Protein AF-A0AAV0XW17-F1 (afdb_monomer)

Mean predicted aligned error: 9.22 Å

Radius of gyration: 28.13 Å; Cα contacts (8 Å, |Δi|>4): 278; chains: 1; bounding box: 69×35×89 Å

Solvent-accessible surface area (backbone atoms only — not comparable to full-atom values): 17806 Å² total; per-residue (Å²): 99,70,63,30,56,54,50,49,53,55,40,50,50,48,54,49,51,53,45,50,46,38,76,73,28,71,70,49,32,48,53,39,23,73,59,68,76,44,74,80,65,61,62,48,96,90,44,95,52,28,57,59,54,22,49,46,51,50,52,50,47,46,72,77,36,51,68,48,50,50,52,46,27,58,76,70,74,41,84,75,82,50,71,68,42,51,57,44,50,53,44,46,43,66,65,45,44,57,56,43,53,44,49,55,57,51,45,40,79,77,92,52,34,28,27,51,49,59,51,46,53,53,51,44,51,52,52,47,56,58,52,69,73,48,96,55,91,44,45,50,57,53,51,58,51,51,48,54,51,52,48,70,72,40,55,69,59,73,71,32,58,62,50,36,28,10,18,43,46,31,58,55,47,40,61,72,78,50,88,53,64,70,60,38,52,54,35,48,51,42,32,51,51,48,35,51,56,54,45,52,70,72,63,59,76,76,89,76,80,85,80,93,78,88,77,61,74,72,59,67,74,52,60,79,60,70,68,63,48,60,57,50,50,54,52,53,50,49,53,51,57,60,68,71,46,81,67,35,89,64,66,70,67,37,75,82,31,68,49,54,35,51,44,25,56,70,39,24,68,52,65,71,40,65,52,61,57,54,50,52,49,54,54,41,50,69,65,68,30,95,88,50,74,95,70,54,71,70,59,48,54,51,53,45,52,52,62,75,42,56,90,81,109

pLDDT: mean 85.95, std 13.48, range [33.88, 97.25]

Organism: NCBI:txid13131

Nearest PDB structures (foldseek):
  7mwr-assembly1_A  TM=2.633E-01  e=5.889E+00  synthetic construct
  6xt4-assembly1_A  TM=2.387E-01  e=6.152E+00  synthetic construct

Foldseek 3Di:
DVQQVVLVVVLVVLLQVLLCLLVVDVVLQVLCCVLQVDGQQAADPVDPCSVLVRLVRVLVSCVVPVPSVVVSCVVSVGDDQDPSSSLSSVLVNLLCVLVSVLVCLLLDDPPFWLLSPLLSLLVSLVSLVVSCPDDRDHCNVVSVVVNVVSCVVCVVVNLDLLNLLLNLLALQRNQPSDPDPVSNVSSVVSNLVQLVVLLCVVVPDPDDDDDDDDDDPVCVVVVVPDPPPVSSVVSVVLSVVSNPDHRDNDPVVCVVRVSSVVSNCVRTPDRSDCSNVVVLVVVLCVVPDPPDPDDDPVVSVVVSVCVVCVVVD

InterPro domains:
  IPR012337 Ribonuclease H-like superfamily [SSF53098] (26-310)

Structure (mmCIF, N/CA/C/O backbone):
data_AF-A0AAV0XW17-F1
#
_entry.id   AF-A0AAV0XW17-F1
#
loop_
_atom_site.group_PDB
_atom_site.id
_atom_site.type_symbol
_atom_site.label_atom_id
_atom_site.label_alt_id
_atom_site.label_comp_id
_atom_site.label_asym_id
_atom_site.label_entity_id
_atom_site.label_seq_id
_atom_site.pdbx_PDB_ins_code
_atom_site.Cartn_x
_atom_site.Cartn_y
_atom_site.Cartn_z
_atom_site.occupancy
_atom_site.B_iso_or_equiv
_atom_site.auth_seq_id
_atom_site.auth_comp_id
_atom_site.auth_asym_id
_atom_site.auth_atom_id
_atom_site.pdbx_PDB_model_num
ATOM 1 N N . MET A 1 1 ? 19.057 15.798 -4.265 1.00 61.31 1 MET A N 1
ATOM 2 C CA . MET A 1 1 ? 17.938 15.998 -5.225 1.00 61.31 1 MET A CA 1
ATOM 3 C C . MET A 1 1 ? 18.379 16.059 -6.702 1.00 61.31 1 MET A C 1
ATOM 5 O O . MET A 1 1 ? 17.685 15.485 -7.536 1.00 61.31 1 MET A O 1
ATOM 9 N N . LEU A 1 2 ? 19.504 16.708 -7.059 1.00 67.06 2 LEU A N 1
ATOM 10 C CA . LEU A 1 2 ? 19.965 16.805 -8.462 1.00 67.06 2 LEU A CA 1
ATOM 11 C C . LEU A 1 2 ? 20.339 15.436 -9.076 1.00 67.06 2 LEU A C 1
ATOM 13 O O . LEU A 1 2 ? 19.933 15.144 -10.201 1.00 67.06 2 LEU A O 1
ATOM 17 N N . ASN A 1 3 ? 21.038 14.585 -8.308 1.00 83.19 3 ASN A N 1
ATOM 18 C CA . ASN A 1 3 ? 21.449 13.242 -8.742 1.00 83.19 3 ASN A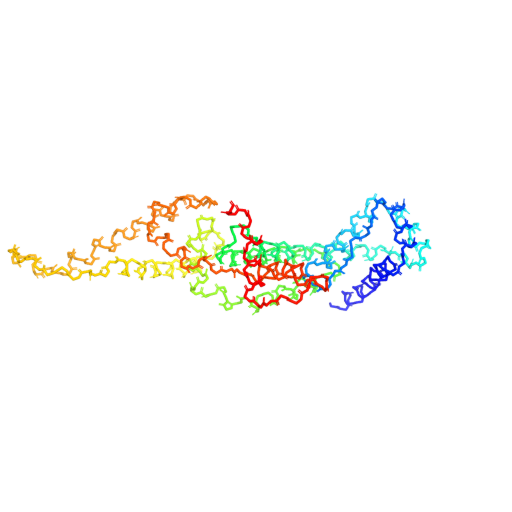 CA 1
ATOM 19 C C . ASN A 1 3 ? 20.236 12.339 -9.039 1.00 83.19 3 ASN A C 1
ATOM 21 O O . ASN A 1 3 ? 20.093 11.848 -10.158 1.00 83.19 3 ASN A O 1
ATOM 25 N N . TYR A 1 4 ? 19.286 12.244 -8.094 1.00 90.38 4 TYR A N 1
ATOM 26 C CA . TYR A 1 4 ? 18.024 11.516 -8.286 1.00 90.38 4 TYR A CA 1
ATOM 27 C C . TYR A 1 4 ? 17.293 11.950 -9.559 1.00 90.38 4 TYR A C 1
ATOM 29 O O . TYR A 1 4 ? 16.952 11.122 -10.396 1.00 90.38 4 TYR A O 1
ATOM 37 N N . ARG A 1 5 ? 17.047 13.257 -9.734 1.00 91.31 5 ARG A N 1
ATOM 38 C CA . ARG A 1 5 ? 16.263 13.771 -10.871 1.00 91.31 5 ARG A CA 1
ATOM 39 C C . ARG A 1 5 ? 16.922 13.467 -12.213 1.00 91.31 5 ARG A C 1
ATOM 41 O O . ARG A 1 5 ? 16.219 13.141 -13.165 1.00 91.31 5 ARG A O 1
ATOM 48 N N . LYS A 1 6 ? 18.249 13.581 -12.299 1.00 92.88 6 LYS A N 1
ATOM 49 C CA . LYS A 1 6 ? 18.988 13.280 -13.529 1.00 92.88 6 LYS A CA 1
ATOM 50 C C . LYS A 1 6 ? 18.939 11.783 -13.836 1.00 92.88 6 LYS A C 1
ATOM 52 O O . LYS A 1 6 ? 18.498 11.413 -14.922 1.00 92.88 6 LYS A O 1
ATOM 57 N N . GLN A 1 7 ? 19.330 10.941 -12.877 1.00 94.31 7 GLN A N 1
ATOM 58 C CA . GLN A 1 7 ? 19.398 9.496 -13.087 1.00 94.31 7 GLN A CA 1
ATOM 59 C C . GLN A 1 7 ? 18.008 8.886 -13.311 1.00 94.31 7 GLN A C 1
ATOM 61 O O . GLN A 1 7 ? 17.824 8.138 -14.264 1.00 94.31 7 GLN A O 1
ATOM 66 N N . SER A 1 8 ? 17.001 9.276 -12.522 1.00 94.69 8 SER A N 1
ATOM 67 C CA . SER A 1 8 ? 15.622 8.788 -12.683 1.00 94.69 8 SER A CA 1
ATOM 68 C C . SER A 1 8 ? 15.052 9.086 -14.067 1.00 94.69 8 SER A C 1
ATOM 70 O O . SER A 1 8 ? 14.501 8.189 -14.695 1.00 94.69 8 SER A O 1
ATOM 72 N N . ARG A 1 9 ? 15.219 10.309 -14.591 1.00 94.69 9 ARG A N 1
ATOM 73 C CA . ARG A 1 9 ? 14.754 10.666 -15.943 1.00 94.69 9 ARG A CA 1
ATOM 74 C C . ARG A 1 9 ? 15.423 9.810 -17.012 1.00 94.69 9 ARG A C 1
ATOM 76 O O . ARG A 1 9 ? 14.738 9.319 -17.906 1.00 94.69 9 ARG A O 1
ATOM 83 N N . LEU A 1 10 ? 16.736 9.609 -16.908 1.00 94.75 10 LEU A N 1
ATOM 84 C CA . LEU A 1 10 ? 17.484 8.777 -17.847 1.00 94.75 10 LEU A CA 1
ATOM 85 C C . LEU A 1 10 ? 17.010 7.323 -17.786 1.00 94.75 10 LEU A C 1
ATOM 87 O O . LEU A 1 10 ? 16.555 6.798 -18.804 1.00 94.75 10 LEU A O 1
ATOM 91 N N . THR A 1 11 ? 17.025 6.699 -16.608 1.00 95.81 11 THR A N 1
ATOM 92 C CA . THR A 1 11 ? 16.641 5.293 -16.452 1.00 95.81 11 THR A CA 1
ATOM 93 C C . THR A 1 11 ? 15.180 5.055 -16.835 1.00 95.81 11 THR A C 1
ATOM 95 O O . THR A 1 11 ? 14.881 4.168 -17.635 1.00 95.81 11 THR A O 1
ATOM 98 N N . PHE A 1 12 ? 14.254 5.877 -16.333 1.00 95.88 12 PHE A N 1
ATOM 99 C CA . PHE A 1 12 ? 12.827 5.711 -16.609 1.00 95.88 12 PHE A CA 1
ATOM 100 C C . PHE A 1 12 ? 12.457 5.994 -18.060 1.00 95.88 12 PHE A C 1
ATOM 102 O O . PHE A 1 12 ? 11.561 5.331 -18.578 1.00 95.88 12 PHE A O 1
ATOM 109 N N . SER A 1 13 ? 13.167 6.888 -18.758 1.00 95.19 13 SER A N 1
ATOM 110 C CA . SER A 1 13 ? 12.962 7.058 -20.202 1.00 95.19 13 SER A CA 1
ATOM 111 C C . SER A 1 13 ? 13.282 5.775 -20.979 1.00 95.19 13 SER A C 1
ATOM 113 O O . SER A 1 13 ? 12.531 5.408 -21.885 1.00 95.19 13 SER A O 1
ATOM 115 N N . LYS A 1 14 ? 14.330 5.037 -20.581 1.00 95.00 14 LYS A N 1
ATOM 116 C CA . LYS A 1 14 ? 14.687 3.744 -21.183 1.00 95.00 14 LYS A CA 1
ATOM 117 C C . LYS A 1 14 ? 13.649 2.670 -20.862 1.00 95.00 14 LYS A C 1
ATOM 119 O O . LYS A 1 14 ? 13.206 1.978 -21.776 1.00 95.00 14 LYS A O 1
ATOM 124 N N . CYS A 1 15 ? 13.218 2.560 -19.600 1.00 95.31 15 CYS A N 1
ATOM 125 C CA . CYS A 1 15 ? 12.145 1.639 -19.201 1.00 95.31 15 CYS A CA 1
ATOM 126 C C . CYS A 1 15 ? 10.858 1.909 -19.993 1.00 95.31 15 CYS A C 1
ATOM 128 O O . CYS A 1 15 ? 10.285 0.996 -20.585 1.00 95.31 15 CYS A O 1
ATOM 130 N N . GLN A 1 16 ? 10.452 3.177 -20.087 1.00 95.00 16 GLN A N 1
ATOM 131 C CA . GLN A 1 16 ? 9.264 3.577 -20.833 1.00 95.00 16 GLN A CA 1
ATOM 132 C C . GLN A 1 16 ? 9.391 3.272 -22.325 1.00 95.00 16 GLN A C 1
ATOM 134 O O . GLN A 1 16 ? 8.448 2.765 -22.931 1.00 95.00 16 GLN A O 1
ATOM 139 N N . ALA A 1 17 ? 10.546 3.557 -22.930 1.00 94.88 17 ALA A N 1
ATOM 140 C CA . ALA A 1 17 ? 10.798 3.249 -24.332 1.00 94.88 17 ALA A CA 1
ATOM 141 C C . ALA A 1 17 ? 10.716 1.739 -24.607 1.00 94.88 17 ALA A C 1
ATOM 143 O O . ALA A 1 17 ? 10.133 1.338 -25.616 1.00 94.88 17 ALA A O 1
ATOM 144 N N . LEU A 1 18 ? 11.231 0.908 -23.696 1.00 94.62 18 LEU A N 1
ATOM 145 C CA . LEU A 1 18 ? 11.124 -0.547 -23.776 1.00 94.62 18 LEU A CA 1
ATOM 146 C C . LEU A 1 18 ? 9.663 -1.017 -23.730 1.00 94.62 18 LEU A C 1
ATOM 148 O O . LEU A 1 18 ? 9.218 -1.731 -24.629 1.00 94.62 18 LEU A O 1
ATOM 152 N N . TRP A 1 19 ? 8.898 -0.580 -22.726 1.00 95.12 19 TRP A N 1
ATOM 153 C CA . TRP A 1 19 ? 7.483 -0.943 -22.593 1.00 95.12 19 TRP A CA 1
ATOM 154 C C . TRP A 1 19 ? 6.651 -0.462 -23.785 1.00 95.12 19 TRP A C 1
ATOM 156 O O . TRP A 1 19 ? 5.831 -1.210 -24.315 1.00 95.12 19 TRP A O 1
ATOM 166 N N . ASN A 1 20 ? 6.905 0.756 -24.270 1.00 94.12 20 ASN A N 1
ATOM 167 C CA . ASN A 1 20 ? 6.235 1.301 -25.449 1.00 94.12 20 ASN A CA 1
ATOM 168 C C . ASN A 1 20 ? 6.524 0.476 -26.707 1.00 94.12 20 ASN A C 1
ATOM 170 O O . ASN A 1 20 ? 5.614 0.248 -27.500 1.00 94.12 20 ASN A O 1
ATOM 174 N N . LYS A 1 21 ? 7.771 0.032 -26.907 1.00 94.19 21 LYS A N 1
ATOM 175 C CA . LYS A 1 21 ? 8.146 -0.801 -28.058 1.00 94.19 21 LYS A CA 1
ATOM 176 C C . LYS A 1 21 ? 7.426 -2.150 -28.033 1.00 94.19 21 LYS A C 1
ATOM 178 O O . LYS A 1 21 ? 6.889 -2.541 -29.064 1.00 94.19 21 LYS A O 1
ATOM 183 N N . GLN A 1 22 ? 7.352 -2.804 -26.871 1.00 94.00 22 GLN A N 1
ATOM 184 C CA . GLN A 1 22 ? 6.580 -4.042 -26.720 1.00 94.00 22 GLN A CA 1
ATOM 185 C C . GLN A 1 22 ? 5.094 -3.821 -27.034 1.00 94.00 22 GLN A C 1
ATOM 187 O O . GLN A 1 22 ? 4.511 -4.565 -27.813 1.00 94.00 22 GLN A O 1
ATOM 192 N N . ASN A 1 23 ? 4.484 -2.782 -26.460 1.00 92.94 23 ASN A N 1
ATOM 193 C CA . ASN A 1 23 ? 3.040 -2.563 -26.573 1.00 92.94 23 ASN A CA 1
ATOM 194 C C . ASN A 1 23 ? 2.595 -2.097 -27.967 1.00 92.94 23 ASN A C 1
ATOM 196 O O . ASN A 1 23 ? 1.422 -2.226 -28.306 1.00 92.94 23 ASN A O 1
ATOM 200 N N . ARG A 1 24 ? 3.505 -1.533 -28.771 1.00 93.50 24 ARG A N 1
ATOM 201 C CA . ARG A 1 24 ? 3.193 -1.007 -30.110 1.00 93.50 24 ARG A CA 1
ATOM 202 C C . ARG A 1 24 ? 3.474 -1.984 -31.246 1.00 93.50 24 ARG A C 1
ATOM 204 O O . ARG A 1 24 ? 2.984 -1.750 -32.344 1.00 93.50 24 ARG A O 1
ATOM 211 N N . SER A 1 25 ? 4.275 -3.027 -31.026 1.00 94.25 25 SER A N 1
ATOM 212 C CA . SER A 1 25 ? 4.653 -3.963 -32.087 1.00 94.25 25 SER A CA 1
ATOM 213 C C . SER A 1 25 ? 4.584 -5.414 -31.606 1.00 94.25 25 SER A C 1
ATOM 215 O O . SER A 1 25 ? 5.371 -5.795 -30.735 1.00 94.25 25 SER A O 1
ATOM 217 N N . PRO A 1 26 ? 3.711 -6.251 -32.204 1.00 92.94 26 PRO A N 1
ATOM 218 C CA . PRO A 1 26 ? 3.646 -7.671 -31.867 1.00 92.94 26 PRO A CA 1
ATOM 219 C C . PRO A 1 26 ? 4.961 -8.388 -32.200 1.00 92.94 26 PRO A C 1
ATOM 221 O O . PRO A 1 26 ? 5.426 -9.199 -31.410 1.00 92.94 26 PRO A O 1
ATOM 224 N N . GLN A 1 27 ? 5.636 -8.000 -33.288 1.00 94.56 27 GLN A N 1
ATOM 225 C CA . GLN A 1 27 ? 6.951 -8.541 -33.651 1.00 94.56 27 GLN A CA 1
ATOM 226 C C . GLN A 1 27 ? 7.996 -8.278 -32.558 1.00 94.56 27 GLN A C 1
ATOM 228 O O . GLN A 1 27 ? 8.772 -9.163 -32.209 1.00 94.56 27 GLN A O 1
ATOM 233 N N . ILE A 1 28 ? 8.009 -7.070 -31.981 1.00 92.75 28 ILE A N 1
ATOM 234 C CA . ILE A 1 28 ? 8.908 -6.754 -30.864 1.00 92.75 28 ILE A CA 1
ATOM 235 C C . ILE A 1 28 ? 8.526 -7.557 -29.618 1.00 92.75 28 ILE A C 1
ATOM 237 O O . ILE A 1 28 ? 9.410 -8.066 -28.930 1.00 92.75 28 ILE A O 1
ATOM 241 N N . ALA A 1 29 ? 7.231 -7.686 -29.326 1.00 93.88 29 ALA A N 1
ATOM 242 C CA . ALA A 1 29 ? 6.766 -8.493 -28.205 1.00 93.88 29 ALA A CA 1
ATOM 243 C C . ALA A 1 29 ? 7.204 -9.963 -28.337 1.00 93.88 29 ALA A C 1
ATOM 245 O O . ALA A 1 29 ? 7.650 -10.555 -27.353 1.00 93.88 29 ALA A O 1
ATOM 246 N N . ASP A 1 30 ? 7.162 -10.526 -29.544 1.00 94.56 30 ASP A N 1
ATOM 247 C CA . ASP A 1 30 ? 7.610 -11.893 -29.807 1.00 94.56 30 ASP A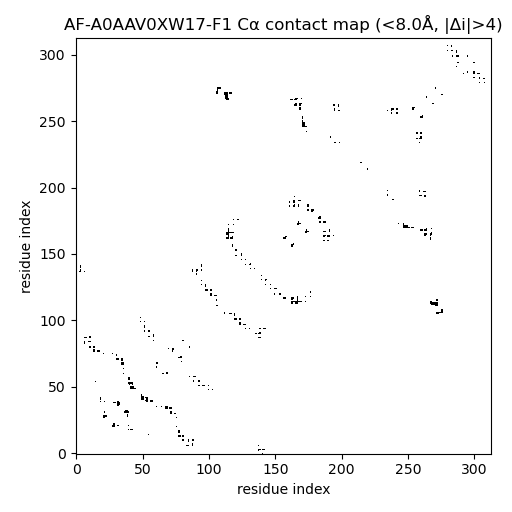 CA 1
ATOM 248 C C . ASP A 1 30 ? 9.132 -12.037 -29.705 1.00 94.56 30 ASP A C 1
ATOM 250 O O . ASP A 1 30 ? 9.605 -12.999 -29.102 1.00 94.56 30 ASP A O 1
ATOM 254 N N . ILE A 1 31 ? 9.915 -11.053 -30.173 1.00 93.50 31 ILE A N 1
ATOM 255 C CA . ILE A 1 31 ? 11.375 -11.019 -29.954 1.00 93.50 31 ILE A CA 1
ATOM 256 C C . ILE A 1 31 ? 11.692 -11.036 -28.455 1.00 93.50 31 ILE A C 1
ATOM 258 O O . ILE A 1 31 ? 12.562 -11.789 -28.008 1.00 93.50 31 ILE A O 1
ATOM 262 N N . ILE A 1 32 ? 10.988 -10.220 -27.669 1.00 93.00 32 ILE A N 1
ATOM 263 C CA . ILE A 1 32 ? 11.152 -10.165 -26.214 1.00 93.00 32 ILE A CA 1
ATOM 264 C C . ILE A 1 32 ? 10.824 -11.525 -25.594 1.00 93.00 32 ILE A C 1
ATOM 266 O O . ILE A 1 32 ? 11.642 -12.057 -24.844 1.00 93.00 32 ILE A O 1
ATOM 270 N N . LYS A 1 33 ? 9.677 -12.121 -25.938 1.00 93.88 33 LYS A N 1
ATOM 271 C CA . LYS A 1 33 ? 9.262 -13.426 -25.412 1.00 93.88 33 LYS A CA 1
ATOM 272 C C . LYS A 1 33 ? 10.217 -14.547 -25.809 1.00 93.88 33 LYS A C 1
ATOM 274 O O . LYS A 1 33 ? 10.536 -15.381 -24.970 1.00 93.88 33 LYS A O 1
ATOM 279 N N . MET A 1 34 ? 10.714 -14.553 -27.042 1.00 93.00 34 MET A N 1
ATOM 280 C CA . MET A 1 34 ? 11.671 -15.553 -27.520 1.00 93.00 34 MET A CA 1
ATOM 281 C C . MET A 1 34 ? 12.986 -15.503 -26.729 1.00 93.00 34 MET A C 1
ATOM 283 O O . MET A 1 34 ? 13.554 -16.540 -26.401 1.00 93.00 34 MET A O 1
ATOM 287 N N . ASN A 1 35 ? 13.465 -14.302 -26.390 1.00 89.94 35 ASN A N 1
ATOM 288 C CA . ASN A 1 35 ? 14.730 -14.133 -25.677 1.00 89.94 35 ASN A CA 1
ATOM 289 C C . ASN A 1 35 ? 14.582 -14.256 -24.153 1.00 89.94 35 ASN A C 1
ATOM 291 O O . ASN A 1 35 ? 15.436 -14.863 -23.511 1.00 89.94 35 ASN A O 1
ATOM 295 N N . LEU A 1 36 ? 13.539 -13.676 -23.553 1.00 88.94 36 LEU A N 1
ATOM 296 C CA . LEU A 1 36 ? 13.352 -13.630 -22.094 1.00 88.94 36 LEU A CA 1
ATOM 297 C C . LEU A 1 36 ? 12.443 -14.743 -21.557 1.00 88.94 36 LEU A C 1
ATOM 299 O O . LEU A 1 36 ? 12.377 -14.930 -20.345 1.00 88.94 36 LEU A O 1
ATOM 303 N N . GLY A 1 37 ? 11.740 -15.469 -22.429 1.00 89.69 37 GLY A N 1
ATOM 304 C CA . GLY A 1 37 ? 10.749 -16.491 -22.070 1.00 89.69 37 GLY A CA 1
ATOM 305 C C . GLY A 1 37 ? 9.404 -15.926 -21.602 1.00 89.69 37 GLY A C 1
ATOM 306 O O . GLY A 1 37 ? 8.471 -16.682 -21.346 1.00 89.69 37 GLY A O 1
ATOM 307 N N . VAL A 1 38 ? 9.284 -14.602 -21.488 1.00 92.19 38 VAL A N 1
ATOM 308 C CA . VAL A 1 38 ? 8.120 -13.908 -20.926 1.00 92.19 38 VAL A CA 1
ATOM 309 C C . VAL A 1 38 ? 7.853 -12.610 -21.683 1.00 92.19 38 VAL A C 1
ATOM 311 O O . VAL A 1 38 ? 8.777 -11.993 -22.212 1.00 92.19 38 VAL A O 1
ATOM 314 N N . TYR A 1 39 ? 6.596 -12.166 -21.696 1.00 93.25 39 TYR A N 1
ATOM 315 C CA . TYR A 1 39 ? 6.282 -10.775 -22.024 1.00 93.25 39 TYR A CA 1
ATOM 316 C C . TYR A 1 39 ? 6.589 -9.890 -20.815 1.00 93.25 39 TYR A C 1
ATOM 318 O O . TYR A 1 39 ? 6.386 -10.295 -19.669 1.00 93.25 39 TYR A O 1
ATOM 326 N N . LEU A 1 40 ? 7.059 -8.667 -21.056 1.00 92.06 40 LEU A N 1
ATOM 327 C CA . LEU A 1 40 ? 7.308 -7.719 -19.977 1.00 92.06 40 LEU A CA 1
ATOM 328 C C . LEU A 1 40 ? 5.994 -7.294 -19.332 1.00 92.06 40 LEU A C 1
ATOM 330 O O . LEU A 1 40 ? 5.036 -6.953 -20.031 1.00 92.06 40 LEU A O 1
ATOM 334 N N . LYS A 1 41 ? 5.984 -7.220 -18.000 1.00 91.62 41 LYS A N 1
ATOM 335 C CA . LYS A 1 41 ? 4.948 -6.492 -17.268 1.00 91.62 41 LYS A CA 1
ATOM 336 C C . LYS A 1 41 ? 5.112 -5.001 -17.571 1.00 91.62 41 LYS A C 1
ATOM 338 O O . LYS A 1 41 ? 6.167 -4.432 -17.291 1.00 91.62 41 LYS A O 1
ATOM 343 N N . THR A 1 42 ? 4.102 -4.393 -18.192 1.00 89.62 42 THR A N 1
ATOM 344 C CA . THR A 1 42 ? 4.109 -2.965 -18.539 1.00 89.62 42 THR A CA 1
ATOM 345 C C . THR A 1 42 ? 3.194 -2.168 -17.610 1.00 89.62 42 THR A C 1
ATOM 347 O O . THR A 1 42 ? 2.116 -2.673 -17.276 1.00 89.62 42 THR A O 1
ATOM 350 N N . PRO A 1 43 ? 3.546 -0.921 -17.244 1.00 87.00 43 PRO A N 1
ATOM 351 C CA . PRO A 1 43 ? 2.712 -0.098 -16.376 1.00 87.00 43 PRO A CA 1
ATOM 352 C C . PRO A 1 43 ? 1.338 0.164 -17.000 1.00 87.00 43 PRO A C 1
ATOM 354 O O . PRO A 1 43 ? 1.243 0.516 -18.177 1.00 87.00 43 PRO A O 1
ATOM 357 N N . ASN A 1 44 ? 0.275 0.033 -16.206 1.00 79.31 44 ASN A N 1
ATOM 358 C CA . ASN A 1 44 ? -1.074 0.456 -16.565 1.00 79.31 44 ASN A CA 1
ATOM 359 C C . ASN A 1 44 ? -1.477 1.664 -15.710 1.00 79.31 44 ASN A C 1
ATOM 361 O O . ASN A 1 44 ? -1.484 1.597 -14.488 1.00 79.31 44 ASN A O 1
ATOM 365 N N . GLN A 1 45 ? -1.848 2.782 -16.338 1.00 64.31 45 GLN A N 1
ATOM 366 C CA . GLN A 1 45 ? -2.134 4.036 -15.616 1.00 64.31 45 GLN A CA 1
ATOM 367 C C . GLN A 1 45 ? -3.237 3.912 -14.549 1.00 64.31 45 GLN A C 1
ATOM 369 O O . GLN A 1 45 ? -3.320 4.739 -13.650 1.00 64.31 45 GLN A O 1
ATOM 374 N N . THR A 1 46 ? -4.064 2.870 -14.621 1.00 66.81 46 THR A N 1
ATOM 375 C CA . THR A 1 46 ? -5.200 2.640 -13.729 1.00 66.81 46 THR A CA 1
ATOM 376 C C . THR A 1 46 ? -4.828 2.085 -12.350 1.00 66.81 46 THR A C 1
ATOM 378 O O . THR A 1 46 ? -5.710 1.997 -11.506 1.00 66.81 46 THR A O 1
ATOM 381 N N . ARG A 1 47 ? -3.575 1.671 -12.085 1.00 70.50 47 ARG A N 1
ATOM 382 C CA . ARG A 1 47 ? -3.162 1.141 -10.766 1.00 70.50 47 ARG A CA 1
ATOM 383 C C . ARG A 1 47 ? -1.932 1.855 -10.220 1.00 70.50 47 ARG A C 1
ATOM 385 O O . ARG A 1 47 ? -0.917 1.955 -10.904 1.00 70.50 47 ARG A O 1
ATOM 392 N N . TRP A 1 48 ? -1.993 2.292 -8.963 1.00 77.25 48 TRP A N 1
ATOM 393 C CA . TRP A 1 48 ? -0.941 3.109 -8.340 1.00 77.25 48 TRP A CA 1
ATOM 394 C C . TRP A 1 48 ? 0.410 2.383 -8.194 1.00 77.25 48 TRP A C 1
ATOM 396 O O . TRP A 1 48 ? 1.455 3.021 -8.273 1.00 77.25 48 TRP A O 1
ATOM 406 N N . ASN A 1 49 ? 0.409 1.054 -8.044 1.00 86.44 49 ASN A N 1
ATOM 407 C CA . ASN A 1 49 ? 1.612 0.224 -7.882 1.00 86.44 49 ASN A CA 1
ATOM 408 C C . ASN A 1 49 ? 2.213 -0.285 -9.213 1.00 86.44 49 ASN A C 1
ATOM 410 O O . ASN A 1 49 ? 3.274 -0.911 -9.216 1.00 86.44 49 ASN A O 1
ATOM 414 N N . CYS A 1 50 ? 1.586 -0.008 -10.364 1.00 88.19 50 CYS A N 1
ATOM 415 C CA . CYS A 1 50 ? 1.951 -0.645 -11.635 1.00 88.19 50 CYS A CA 1
ATOM 416 C C . CYS A 1 50 ? 3.380 -0.335 -12.107 1.00 88.19 50 CYS A C 1
ATOM 418 O O . CYS A 1 50 ? 4.039 -1.180 -12.723 1.00 88.19 50 CYS A O 1
ATOM 420 N N . TRP A 1 51 ? 3.859 0.880 -11.832 1.00 92.12 51 TRP A N 1
ATOM 421 C CA . TRP A 1 51 ? 5.185 1.326 -12.233 1.00 92.12 51 TRP A CA 1
ATOM 422 C C . TRP A 1 51 ? 6.261 0.606 -11.430 1.00 92.12 51 TRP A C 1
ATOM 424 O O . TRP A 1 51 ? 7.228 0.100 -12.002 1.00 92.12 51 TRP A O 1
ATOM 434 N N . PHE A 1 52 ? 6.062 0.519 -10.112 1.00 94.06 52 PHE A N 1
ATOM 435 C CA . PHE A 1 52 ? 6.918 -0.242 -9.210 1.00 94.06 52 PHE A CA 1
ATOM 436 C C . PHE A 1 52 ? 6.980 -1.705 -9.634 1.00 94.06 52 PHE A C 1
ATOM 438 O O . PHE A 1 52 ? 8.065 -2.226 -9.869 1.00 94.06 52 PHE A O 1
ATOM 445 N N . ASP A 1 53 ? 5.824 -2.331 -9.832 1.00 92.88 53 ASP A N 1
ATOM 446 C CA . ASP A 1 53 ? 5.722 -3.724 -10.247 1.00 92.88 53 ASP A CA 1
ATOM 447 C C . ASP A 1 53 ? 6.480 -4.015 -11.545 1.00 92.88 53 ASP A C 1
ATOM 449 O O . ASP A 1 53 ? 7.204 -5.006 -11.654 1.00 92.88 53 ASP A O 1
ATOM 453 N N . SER A 1 54 ? 6.308 -3.146 -12.540 1.00 94.31 54 SER A N 1
ATOM 454 C CA . SER A 1 54 ? 6.962 -3.282 -13.842 1.00 94.31 54 SER A CA 1
ATOM 455 C C . SER A 1 54 ? 8.470 -3.051 -13.727 1.00 94.31 54 SER A C 1
ATOM 457 O O . SER A 1 54 ? 9.256 -3.761 -14.352 1.00 94.31 54 SER A O 1
ATOM 459 N N . SER A 1 55 ? 8.894 -2.100 -12.891 1.00 95.12 55 SER A N 1
ATOM 460 C CA . SER A 1 55 ? 10.310 -1.814 -12.630 1.00 95.12 55 SER A CA 1
ATOM 461 C C . SER A 1 55 ? 10.992 -2.958 -11.872 1.00 95.12 55 SER A C 1
ATOM 463 O O . SER A 1 55 ? 12.077 -3.386 -12.260 1.00 95.12 55 SER A O 1
ATOM 465 N N . LYS A 1 56 ? 10.334 -3.512 -10.845 1.00 95.50 56 LYS A N 1
ATOM 466 C CA . LYS A 1 56 ? 10.792 -4.685 -10.086 1.00 95.50 56 LYS A CA 1
ATOM 467 C C . LYS A 1 56 ? 10.901 -5.915 -10.984 1.00 95.50 56 LYS A C 1
ATOM 469 O O . LYS A 1 56 ? 11.893 -6.637 -10.912 1.00 95.50 56 LYS A O 1
ATOM 474 N N . PHE A 1 57 ? 9.925 -6.116 -11.871 1.00 94.69 57 PHE A N 1
ATOM 475 C CA . PHE A 1 57 ? 9.965 -7.179 -12.874 1.00 94.69 57 PHE A CA 1
ATOM 476 C C . PHE A 1 57 ? 11.162 -7.023 -13.820 1.00 94.69 57 PHE A C 1
ATOM 478 O O . PHE A 1 57 ? 11.918 -7.972 -14.014 1.00 94.69 57 PHE A O 1
ATOM 485 N N . LEU A 1 58 ? 11.382 -5.823 -14.369 1.00 94.25 58 LEU A N 1
ATOM 486 C CA . LEU A 1 58 ? 12.548 -5.561 -15.215 1.00 94.25 58 LEU A CA 1
ATOM 487 C C . LEU A 1 58 ? 13.855 -5.851 -14.477 1.00 94.25 58 LEU A C 1
ATOM 489 O O . LEU A 1 58 ? 14.696 -6.578 -15.002 1.00 94.25 58 LEU A O 1
ATOM 493 N N . LEU A 1 59 ? 14.010 -5.328 -13.258 1.00 95.19 59 LEU A N 1
ATOM 494 C CA . LEU A 1 59 ? 15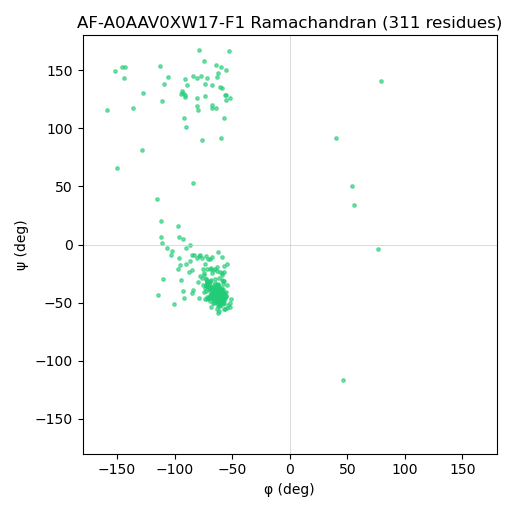.209 -5.521 -12.448 1.00 95.19 59 LEU A CA 1
ATOM 495 C C . LEU A 1 59 ? 15.506 -7.008 -12.201 1.00 95.19 59 LEU A C 1
ATOM 497 O O . LEU A 1 59 ? 16.651 -7.435 -12.341 1.00 95.19 59 LEU A O 1
ATOM 501 N N . LEU A 1 60 ? 14.482 -7.808 -11.894 1.00 94.00 60 LEU A N 1
ATOM 502 C CA . LEU A 1 60 ? 14.621 -9.255 -11.722 1.00 94.00 60 LEU A CA 1
ATOM 503 C C . LEU A 1 60 ? 15.191 -9.923 -12.984 1.00 94.00 60 LEU A C 1
ATOM 505 O O . LEU A 1 60 ? 16.129 -10.714 -12.902 1.00 94.00 60 LEU A O 1
ATOM 509 N N . HIS A 1 61 ? 14.665 -9.579 -14.161 1.00 90.62 61 HIS A N 1
ATOM 510 C CA . HIS A 1 61 ? 15.146 -10.138 -15.425 1.00 90.62 61 HIS A CA 1
ATOM 511 C C . HIS A 1 61 ? 16.546 -9.642 -15.807 1.00 90.62 61 HIS A C 1
ATOM 513 O O . HIS A 1 61 ? 17.329 -10.426 -16.348 1.00 90.62 61 HIS A O 1
ATOM 519 N N . PHE A 1 62 ? 16.895 -8.394 -15.479 1.00 90.94 62 PHE A N 1
ATOM 520 C CA . PHE A 1 62 ? 18.265 -7.900 -15.620 1.00 90.94 62 PHE A CA 1
ATOM 521 C C . PHE A 1 62 ? 19.249 -8.721 -14.791 1.00 90.94 62 PHE A C 1
ATOM 523 O O . PHE A 1 62 ? 20.286 -9.107 -15.320 1.00 90.94 62 PHE A O 1
ATOM 530 N N . LYS A 1 63 ? 18.916 -9.024 -13.530 1.00 90.69 63 LYS A N 1
ATOM 531 C CA . LYS A 1 63 ? 19.777 -9.815 -12.637 1.00 90.69 63 LYS A CA 1
ATOM 532 C C . LYS A 1 63 ? 19.897 -11.271 -13.076 1.00 90.69 63 LYS A C 1
ATOM 534 O O . LYS A 1 63 ? 20.995 -11.815 -13.098 1.00 90.69 63 LYS A O 1
ATOM 539 N N . ASN A 1 64 ? 18.784 -11.888 -13.467 1.00 91.06 64 ASN A N 1
ATOM 540 C CA . ASN A 1 64 ? 18.751 -13.315 -13.792 1.00 91.06 64 ASN A CA 1
ATOM 541 C C . ASN A 1 64 ? 19.315 -13.634 -15.182 1.00 91.06 64 ASN A C 1
ATOM 543 O O . ASN A 1 64 ? 19.741 -14.759 -15.436 1.00 91.06 64 ASN A O 1
ATOM 547 N N . SER A 1 65 ? 19.256 -12.701 -16.137 1.00 89.31 65 SER A N 1
ATOM 548 C CA . SER A 1 65 ? 19.715 -12.948 -17.511 1.00 89.31 65 SER A CA 1
ATOM 549 C C . SER A 1 65 ? 20.254 -11.688 -18.216 1.00 89.31 65 SER A C 1
ATOM 551 O O . SER A 1 65 ? 19.694 -11.271 -19.238 1.00 89.31 65 SER A O 1
ATOM 553 N N . PRO A 1 66 ? 21.385 -11.112 -17.753 1.00 89.81 66 PRO A N 1
ATOM 554 C CA . PRO A 1 66 ? 21.937 -9.868 -18.306 1.00 89.81 66 PRO A CA 1
ATOM 555 C C . PRO A 1 66 ? 22.247 -9.936 -19.812 1.00 89.81 66 PRO A C 1
ATOM 557 O O . PRO A 1 66 ? 21.941 -9.017 -20.578 1.00 89.81 66 PRO A O 1
ATOM 560 N N . SER A 1 67 ? 22.835 -11.050 -20.262 1.00 90.38 67 SER A N 1
ATOM 561 C CA . SER A 1 67 ? 23.234 -11.249 -21.661 1.00 90.38 67 SER A CA 1
ATOM 562 C C . SER A 1 67 ? 22.031 -11.342 -22.600 1.00 90.38 67 SER A C 1
ATOM 564 O O . SER A 1 67 ? 22.038 -10.739 -23.673 1.00 90.38 67 SER A O 1
ATOM 566 N N . LYS A 1 68 ? 20.963 -12.035 -22.183 1.00 91.06 68 LYS A N 1
ATOM 567 C CA . LYS A 1 68 ? 19.707 -12.124 -22.944 1.00 91.06 68 LYS A CA 1
ATOM 568 C C . LYS A 1 68 ? 19.044 -10.756 -23.057 1.00 91.06 68 LYS A C 1
ATOM 570 O O . LYS A 1 68 ? 18.591 -10.386 -24.135 1.00 91.06 68 LYS A O 1
ATOM 575 N N . PHE A 1 69 ? 19.047 -9.977 -21.978 1.00 89.38 69 PHE A N 1
ATOM 576 C CA . PHE A 1 69 ? 18.477 -8.634 -22.000 1.00 89.38 69 PHE A CA 1
ATOM 577 C C . PHE A 1 69 ? 19.267 -7.687 -22.912 1.00 89.38 69 PHE A C 1
ATOM 579 O O . PHE A 1 69 ? 18.682 -6.895 -23.645 1.00 89.38 69 PHE A O 1
ATOM 586 N N . THR A 1 70 ? 20.595 -7.814 -22.936 1.00 90.25 70 THR A N 1
ATOM 587 C CA . THR A 1 70 ? 21.445 -7.035 -23.847 1.00 90.25 70 THR A CA 1
ATOM 588 C C . THR A 1 70 ? 21.123 -7.355 -25.308 1.00 90.25 70 THR A C 1
ATOM 590 O O . THR A 1 70 ? 20.900 -6.433 -26.089 1.00 90.25 70 THR A O 1
ATOM 593 N N . LYS A 1 71 ? 20.976 -8.644 -25.655 1.00 91.19 71 LYS A N 1
ATOM 594 C CA . LYS A 1 71 ? 20.526 -9.072 -26.992 1.00 91.19 71 LYS A CA 1
ATOM 595 C C . LYS A 1 71 ? 19.165 -8.483 -27.362 1.00 91.19 71 LYS A C 1
ATOM 597 O O . LYS A 1 71 ? 18.987 -8.039 -28.491 1.00 91.19 71 LYS A O 1
ATOM 602 N N . VAL A 1 72 ? 18.220 -8.447 -26.419 1.00 92.44 72 VAL A N 1
ATOM 603 C CA . VAL A 1 72 ? 16.906 -7.819 -26.632 1.00 92.44 72 VAL A CA 1
ATO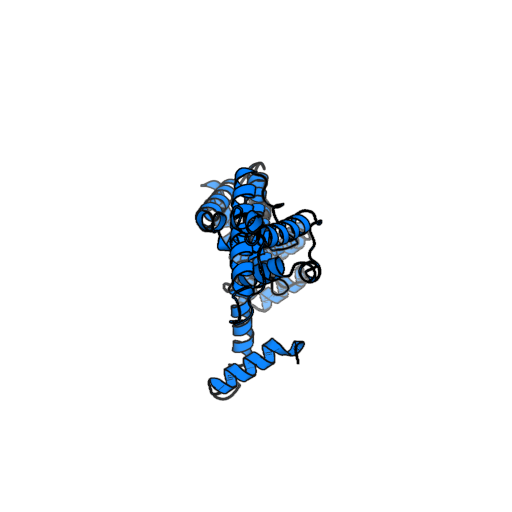M 604 C C . VAL A 1 72 ? 17.053 -6.332 -26.927 1.00 92.44 72 VAL A C 1
ATOM 606 O O . VAL A 1 72 ? 16.497 -5.874 -27.921 1.00 92.44 72 VAL A O 1
ATOM 609 N N . CYS A 1 73 ? 17.811 -5.587 -26.115 1.00 92.75 73 CYS A N 1
ATOM 610 C CA . CYS A 1 73 ? 18.054 -4.160 -26.341 1.00 92.75 73 CYS A CA 1
ATOM 611 C C . CYS A 1 73 ? 18.637 -3.897 -27.734 1.00 92.75 73 CYS A C 1
ATOM 613 O O . CYS A 1 73 ? 18.147 -3.014 -28.437 1.00 92.75 73 CYS A O 1
ATOM 615 N N . ASP A 1 74 ? 19.617 -4.695 -28.156 1.00 93.75 74 ASP A N 1
ATOM 616 C CA . ASP A 1 74 ? 20.236 -4.558 -29.475 1.00 93.75 74 ASP A CA 1
ATOM 617 C C . ASP A 1 74 ? 19.241 -4.864 -30.603 1.00 93.75 74 ASP A C 1
ATOM 619 O O . ASP A 1 74 ? 19.082 -4.063 -31.526 1.00 93.75 74 ASP A O 1
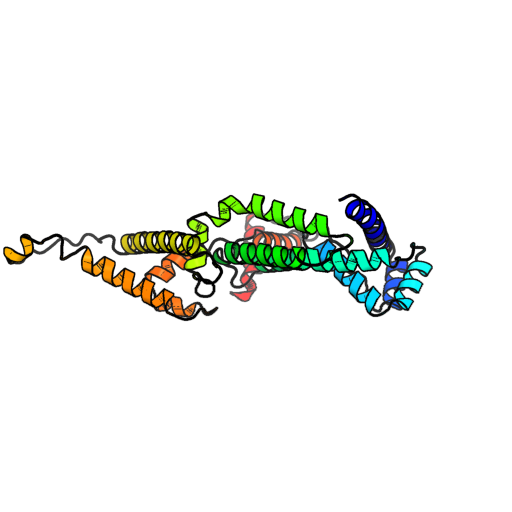ATOM 623 N N . ALA A 1 75 ? 18.505 -5.976 -30.496 1.00 92.69 75 ALA A N 1
ATOM 624 C CA . ALA A 1 75 ? 17.527 -6.405 -31.497 1.00 92.69 75 ALA A CA 1
ATOM 625 C C . ALA A 1 75 ? 16.410 -5.371 -31.712 1.00 92.69 75 ALA A C 1
ATOM 627 O O . ALA A 1 75 ? 15.971 -5.144 -32.839 1.00 92.69 75 ALA A O 1
ATOM 628 N N . ILE A 1 76 ? 15.964 -4.705 -30.643 1.00 92.62 76 ILE A N 1
ATOM 629 C CA . ILE A 1 76 ? 14.889 -3.704 -30.707 1.00 92.62 76 ILE A CA 1
ATOM 630 C C . ILE A 1 76 ? 15.411 -2.270 -30.902 1.00 92.62 76 ILE A C 1
ATOM 632 O O . ILE A 1 76 ? 14.610 -1.324 -30.885 1.00 92.62 76 ILE A O 1
ATOM 636 N N . LYS A 1 77 ? 16.730 -2.095 -31.080 1.00 92.62 77 LYS A N 1
ATOM 637 C CA . LYS A 1 77 ? 17.419 -0.798 -31.208 1.00 92.62 77 LYS A CA 1
ATOM 638 C C . LYS A 1 77 ? 17.116 0.140 -30.029 1.00 92.62 77 LYS A C 1
ATOM 640 O O . LYS A 1 77 ? 16.662 1.269 -30.219 1.00 92.62 77 LYS A O 1
ATOM 645 N N . LEU A 1 78 ? 17.278 -0.356 -28.804 1.00 92.81 78 LEU A N 1
ATOM 646 C CA . 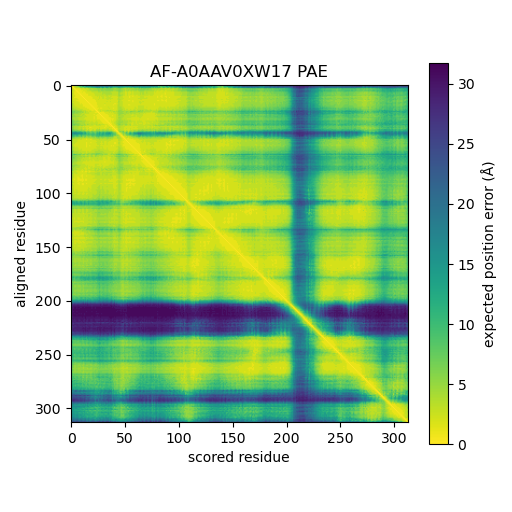LEU A 1 78 ? 17.151 0.407 -27.563 1.00 92.81 78 LEU A CA 1
ATOM 647 C C . LEU A 1 78 ? 18.531 0.592 -26.926 1.00 92.81 78 LEU A C 1
ATOM 649 O O . LEU A 1 78 ? 19.318 -0.348 -26.846 1.00 92.81 78 LEU A O 1
ATOM 653 N N . ASN A 1 79 ? 18.798 1.793 -26.411 1.00 92.44 79 ASN A N 1
ATOM 654 C CA . ASN A 1 79 ? 20.015 2.056 -25.649 1.00 92.44 79 ASN A CA 1
ATOM 655 C C . ASN A 1 79 ? 20.120 1.094 -24.460 1.00 92.44 79 ASN A C 1
ATOM 657 O O . ASN A 1 79 ? 19.193 0.987 -23.653 1.00 92.44 79 ASN A O 1
ATOM 661 N N . ARG A 1 80 ? 21.273 0.429 -24.335 1.00 92.69 80 ARG A N 1
ATOM 662 C CA . ARG A 1 80 ? 21.547 -0.498 -23.235 1.00 92.69 80 ARG A CA 1
ATOM 663 C C . ARG A 1 80 ? 21.470 0.216 -21.879 1.00 92.69 80 ARG A C 1
ATOM 665 O O . ARG A 1 80 ? 21.695 1.429 -21.753 1.00 92.69 80 ARG A O 1
ATOM 672 N N . PHE A 1 81 ? 21.142 -0.560 -20.855 1.00 93.50 81 PHE A N 1
ATOM 673 C CA . PHE A 1 81 ? 21.133 -0.098 -19.473 1.00 93.50 81 PHE A CA 1
ATOM 674 C C . PHE A 1 81 ? 22.566 -0.132 -18.943 1.00 93.50 81 PHE A C 1
ATOM 676 O O . PHE A 1 81 ? 23.265 -1.135 -19.070 1.00 93.50 81 PHE A O 1
ATOM 683 N N . SER A 1 82 ? 23.014 1.002 -18.422 1.00 93.50 82 SER A N 1
ATOM 684 C CA . SER A 1 82 ? 24.316 1.164 -17.784 1.00 93.50 82 SER A CA 1
ATOM 685 C C . SER A 1 82 ? 24.293 0.606 -16.362 1.00 93.50 82 SER A C 1
ATOM 687 O O . SER A 1 82 ? 23.225 0.367 -15.797 1.00 93.50 82 SER A O 1
ATOM 689 N N . LYS A 1 83 ? 25.474 0.454 -15.755 1.00 93.12 83 LYS A N 1
ATOM 690 C CA . LYS A 1 83 ? 25.594 0.058 -14.346 1.00 93.12 83 LYS A CA 1
ATOM 691 C C . LYS A 1 83 ? 24.807 1.001 -13.425 1.00 93.12 83 LYS A C 1
ATOM 693 O O . LYS A 1 83 ? 24.024 0.532 -12.611 1.00 93.12 83 LYS A O 1
ATOM 698 N N . ASN A 1 84 ? 24.919 2.310 -13.652 1.00 94.50 84 ASN A N 1
ATOM 699 C CA . ASN A 1 84 ? 24.203 3.333 -12.885 1.00 94.50 84 ASN A CA 1
ATOM 700 C C . ASN A 1 84 ? 22.678 3.211 -13.028 1.00 94.50 84 ASN A C 1
ATOM 702 O O . ASN A 1 84 ? 21.949 3.469 -12.075 1.00 94.50 84 ASN A O 1
ATOM 706 N N . ASP A 1 85 ? 22.179 2.806 -14.205 1.00 94.75 85 ASP A N 1
ATOM 707 C CA . ASP A 1 85 ? 20.741 2.584 -14.397 1.00 94.75 85 ASP A CA 1
ATOM 708 C C . ASP A 1 85 ? 20.247 1.415 -13.531 1.00 94.75 85 ASP A C 1
ATOM 710 O O . ASP A 1 85 ? 19.162 1.494 -12.954 1.00 94.75 85 ASP A O 1
ATOM 714 N N . LEU A 1 86 ? 21.042 0.343 -13.434 1.00 94.81 86 LEU A N 1
ATOM 715 C CA . LEU A 1 86 ? 20.714 -0.837 -12.633 1.00 94.81 86 LEU A CA 1
ATOM 716 C C . LEU A 1 86 ? 20.822 -0.549 -11.132 1.00 94.81 86 LEU A C 1
ATOM 718 O O . LEU A 1 86 ? 19.875 -0.845 -10.413 1.00 94.81 86 LEU A O 1
ATOM 722 N N . GLU A 1 87 ? 21.904 0.089 -10.677 1.00 95.25 87 GLU A N 1
ATOM 723 C CA . GLU A 1 87 ? 22.069 0.523 -9.278 1.00 95.25 87 GLU A CA 1
ATOM 724 C C . GLU A 1 87 ? 20.922 1.458 -8.849 1.00 95.25 87 GLU A C 1
ATOM 726 O O . GLU A 1 87 ? 20.333 1.291 -7.782 1.00 95.25 87 GLU A O 1
ATOM 731 N N . PHE A 1 88 ? 20.517 2.390 -9.720 1.00 96.38 88 PHE A N 1
ATOM 732 C CA . PHE A 1 88 ? 19.344 3.230 -9.478 1.00 96.38 88 PHE A CA 1
ATOM 733 C C . PHE A 1 88 ? 18.049 2.415 -9.348 1.00 96.38 88 PHE A C 1
ATOM 735 O O . PHE A 1 88 ? 17.254 2.685 -8.449 1.00 96.38 88 PHE A O 1
ATOM 742 N N . LEU A 1 89 ? 17.802 1.443 -10.237 1.00 96.69 89 LEU A N 1
ATOM 743 C CA . LEU A 1 89 ? 16.598 0.604 -10.168 1.00 96.69 89 LEU A CA 1
ATOM 744 C C . LEU A 1 89 ? 16.567 -0.248 -8.897 1.00 96.69 89 LEU A C 1
ATOM 746 O O . LEU A 1 89 ? 15.490 -0.448 -8.340 1.00 96.69 89 LEU A O 1
ATOM 750 N N . GLU A 1 90 ? 17.720 -0.731 -8.435 1.00 96.06 90 GLU A N 1
ATOM 751 C CA . GLU A 1 90 ? 17.836 -1.453 -7.166 1.00 96.06 90 GLU A CA 1
ATOM 752 C C . GLU A 1 90 ? 17.402 -0.584 -5.990 1.00 96.06 90 GLU A C 1
ATOM 754 O O . GLU A 1 90 ? 16.507 -0.978 -5.239 1.00 96.06 90 GLU A O 1
ATOM 759 N N . GLU A 1 91 ? 17.964 0.620 -5.867 1.00 96.44 91 GLU A N 1
ATOM 760 C CA . GLU A 1 91 ? 17.559 1.555 -4.817 1.00 96.44 91 GLU A CA 1
ATOM 761 C C . GLU A 1 91 ? 16.087 1.954 -4.942 1.00 96.44 91 GLU A C 1
ATOM 763 O O . GLU A 1 91 ? 15.361 1.962 -3.950 1.00 96.44 91 GLU A O 1
ATOM 768 N N . TYR A 1 92 ? 15.619 2.240 -6.158 1.00 96.44 92 TYR A N 1
ATOM 769 C CA . TYR A 1 92 ? 14.231 2.615 -6.407 1.00 96.44 92 TYR A CA 1
ATOM 770 C C . TYR A 1 92 ? 13.255 1.529 -5.942 1.00 96.44 92 TYR A C 1
ATOM 772 O O . TYR A 1 92 ? 12.264 1.835 -5.276 1.00 96.44 92 TYR A O 1
ATOM 780 N N . VAL A 1 93 ? 13.537 0.259 -6.258 1.00 96.38 93 VAL A N 1
ATOM 781 C CA . VAL A 1 93 ? 12.709 -0.873 -5.822 1.00 96.38 93 VAL A CA 1
ATOM 782 C C . VAL A 1 93 ? 12.716 -0.983 -4.298 1.00 96.38 93 VAL A C 1
ATOM 784 O O . VAL A 1 93 ? 11.643 -1.098 -3.713 1.00 96.38 93 VAL A O 1
ATOM 787 N N . VAL A 1 94 ? 13.874 -0.862 -3.642 1.00 95.94 94 VAL A N 1
ATOM 788 C CA . VAL A 1 94 ? 13.965 -0.895 -2.169 1.00 95.94 94 VAL A CA 1
ATOM 789 C C . VAL A 1 94 ? 13.152 0.233 -1.522 1.00 95.94 94 VAL A C 1
ATOM 791 O O . VAL A 1 94 ? 12.462 0.001 -0.532 1.00 95.94 94 VAL A O 1
ATOM 794 N N . VAL A 1 95 ? 13.202 1.447 -2.077 1.00 96.38 95 VAL A N 1
ATOM 795 C CA . VAL A 1 95 ? 12.509 2.624 -1.525 1.00 96.38 95 VAL A CA 1
ATOM 796 C C . VAL A 1 95 ? 10.994 2.569 -1.745 1.00 96.38 95 VAL A C 1
ATOM 798 O O . VAL A 1 95 ? 10.223 2.979 -0.875 1.00 96.38 95 VAL A O 1
ATOM 801 N N . MET A 1 96 ? 10.539 2.068 -2.893 1.00 96.12 96 MET A N 1
ATOM 802 C CA . MET A 1 96 ? 9.110 2.015 -3.227 1.00 96.12 96 MET A CA 1
ATOM 803 C C . MET A 1 96 ? 8.387 0.789 -2.667 1.00 96.12 96 MET A C 1
ATOM 805 O O . MET A 1 96 ? 7.165 0.826 -2.515 1.00 96.12 96 MET A O 1
ATOM 809 N N . GLU A 1 97 ? 9.108 -0.289 -2.358 1.00 95.75 97 GLU A N 1
ATOM 810 C CA . GLU A 1 97 ? 8.517 -1.551 -1.910 1.00 95.75 97 GLU A CA 1
ATOM 811 C C . GLU A 1 97 ? 7.660 -1.420 -0.637 1.00 95.75 97 GLU A C 1
ATOM 813 O O . GLU A 1 97 ? 6.520 -1.890 -0.668 1.00 95.75 97 GLU A O 1
ATOM 818 N N . PRO A 1 98 ? 8.094 -0.744 0.450 1.00 96.94 98 PRO A N 1
ATOM 819 C CA . PRO A 1 98 ? 7.256 -0.565 1.637 1.00 96.94 98 PRO A CA 1
ATOM 820 C C . PRO A 1 98 ? 5.925 0.127 1.339 1.00 96.94 98 PRO A C 1
ATOM 822 O O . PRO A 1 98 ? 4.888 -0.301 1.846 1.00 96.94 98 PRO A O 1
ATOM 825 N N . LEU A 1 99 ? 5.945 1.166 0.498 1.00 95.75 99 LEU A N 1
ATOM 826 C CA . LEU A 1 99 ? 4.747 1.907 0.113 1.00 95.75 99 LEU A CA 1
ATOM 827 C C . LEU A 1 99 ? 3.807 1.047 -0.729 1.00 95.75 99 LEU A C 1
ATOM 829 O O . LEU A 1 99 ? 2.606 1.049 -0.477 1.00 95.75 99 LEU A O 1
ATOM 833 N N . CYS A 1 100 ? 4.336 0.283 -1.685 1.00 93.94 100 CYS A N 1
ATOM 834 C CA . CYS A 1 100 ? 3.516 -0.597 -2.517 1.00 93.94 100 CYS A CA 1
ATOM 835 C C . CYS A 1 100 ? 2.888 -1.727 -1.694 1.00 93.94 100 CYS A C 1
ATOM 837 O O . CYS A 1 100 ? 1.696 -1.972 -1.831 1.00 93.94 100 CYS A O 1
ATOM 839 N N . ILE A 1 101 ? 3.639 -2.333 -0.767 1.00 93.12 101 ILE A N 1
ATOM 840 C CA . ILE A 1 101 ? 3.094 -3.329 0.167 1.00 93.12 101 ILE A CA 1
ATOM 841 C C . ILE A 1 101 ? 2.002 -2.708 1.047 1.00 93.12 101 ILE A C 1
ATOM 843 O O . ILE A 1 101 ? 0.963 -3.326 1.253 1.00 93.12 101 ILE A O 1
ATOM 847 N N . CYS A 1 102 ? 2.210 -1.493 1.565 1.00 93.94 102 CYS A N 1
ATOM 848 C CA . CYS A 1 102 ? 1.203 -0.797 2.369 1.00 93.94 102 CYS A CA 1
ATOM 849 C C . CYS A 1 102 ? -0.082 -0.540 1.565 1.00 93.94 102 CYS A C 1
ATOM 851 O O . CYS A 1 102 ? -1.180 -0.799 2.057 1.00 93.94 102 CYS A O 1
ATOM 853 N N . LEU A 1 103 ? 0.049 -0.106 0.307 1.00 91.69 103 LEU A N 1
ATOM 854 C CA . LEU A 1 103 ? -1.086 0.048 -0.604 1.00 91.69 103 LEU A CA 1
ATOM 855 C C . LEU A 1 103 ? -1.806 -1.283 -0.837 1.00 91.69 103 LEU A C 1
ATOM 857 O O . LEU A 1 103 ? -3.022 -1.328 -0.691 1.00 91.69 103 LEU A O 1
ATOM 861 N N . ASP A 1 104 ? -1.080 -2.361 -1.133 1.00 90.56 104 ASP A N 1
ATOM 862 C CA . ASP A 1 104 ? -1.671 -3.684 -1.364 1.00 90.56 104 ASP A CA 1
ATOM 863 C C . ASP A 1 104 ? -2.412 -4.203 -0.123 1.00 90.56 104 ASP A C 1
ATOM 865 O O . ASP A 1 104 ? -3.497 -4.775 -0.245 1.00 90.56 1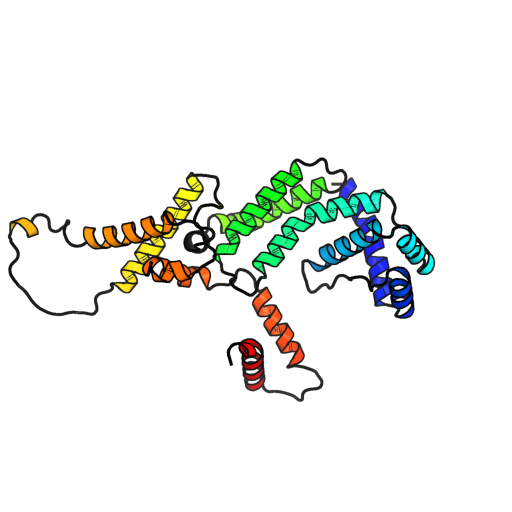04 ASP A O 1
ATOM 869 N N . VAL A 1 105 ? -1.863 -3.962 1.076 1.00 90.81 105 VAL A N 1
ATOM 870 C CA . VAL A 1 105 ? -2.529 -4.276 2.346 1.00 90.81 105 VAL A CA 1
ATOM 871 C C . VAL A 1 105 ? -3.823 -3.482 2.464 1.00 90.81 105 VAL A C 1
ATOM 873 O O . VAL A 1 105 ? -4.875 -4.094 2.579 1.00 90.81 105 VAL A O 1
ATOM 876 N N . LEU A 1 106 ? -3.789 -2.150 2.383 1.00 91.06 106 LEU A N 1
ATOM 877 C CA . LEU A 1 106 ? -4.984 -1.311 2.569 1.00 91.06 106 LEU A CA 1
ATOM 878 C C . LEU A 1 106 ? -6.035 -1.490 1.465 1.00 91.06 106 LEU A C 1
ATOM 880 O O . LEU A 1 106 ? -7.212 -1.203 1.671 1.00 91.06 106 LEU A O 1
ATOM 884 N N . GLN A 1 107 ? -5.625 -1.970 0.294 1.00 88.56 107 GLN A N 1
ATOM 885 C CA . GLN A 1 107 ? -6.520 -2.322 -0.800 1.00 88.56 107 GLN A CA 1
ATOM 886 C C . GLN A 1 107 ? -7.043 -3.762 -0.696 1.00 88.56 107 GLN A C 1
ATOM 888 O O . GLN A 1 107 ? -7.817 -4.174 -1.557 1.00 88.56 107 GLN A O 1
ATOM 893 N N . GLY A 1 108 ? -6.665 -4.546 0.315 1.00 84.62 108 GLY A N 1
ATOM 894 C CA . GLY A 1 108 ? -7.123 -5.926 0.473 1.00 84.62 108 GLY A CA 1
ATOM 895 C C . GLY A 1 108 ? -8.653 -6.069 0.504 1.00 84.62 108 GLY A C 1
ATOM 896 O O . GLY A 1 108 ? -9.376 -5.170 0.918 1.00 84.62 108 GLY A O 1
ATOM 897 N N . GLU A 1 109 ? -9.159 -7.214 0.039 1.00 71.75 109 GLU A N 1
ATOM 898 C CA . GLU A 1 109 ? -10.607 -7.500 -0.015 1.00 71.75 109 GLU A CA 1
ATOM 899 C C . GLU A 1 109 ? -11.122 -8.210 1.226 1.00 71.75 109 GLU A C 1
ATOM 901 O O . GLU A 1 109 ? -12.182 -7.894 1.756 1.00 71.75 109 GLU A O 1
ATOM 906 N N . LYS A 1 110 ? -10.384 -9.230 1.658 1.00 76.25 110 LYS A N 1
ATOM 907 C CA . LYS A 1 110 ? -10.822 -10.128 2.718 1.00 76.25 110 LYS A CA 1
ATOM 908 C C . LYS A 1 110 ? -10.276 -9.639 4.041 1.00 76.25 110 LYS A C 1
ATOM 910 O O . LYS A 1 110 ? -9.070 -9.441 4.165 1.00 76.25 110 LYS A O 1
ATOM 915 N N . ASN A 1 111 ? -11.162 -9.529 5.028 1.00 77.12 111 ASN A N 1
ATOM 916 C CA . ASN A 1 111 ? -10.816 -9.119 6.389 1.00 77.12 111 ASN A CA 1
ATOM 917 C C . ASN A 1 111 ? -10.099 -7.759 6.432 1.00 77.12 111 ASN A C 1
ATOM 919 O O . ASN A 1 111 ? -9.198 -7.563 7.246 1.00 77.12 111 ASN A O 1
ATOM 923 N N . MET A 1 112 ? -10.471 -6.850 5.523 1.00 87.25 112 MET A N 1
ATOM 924 C CA . MET A 1 112 ? -9.963 -5.487 5.516 1.00 87.25 112 MET A CA 1
ATOM 925 C C . MET A 1 112 ? -10.898 -4.604 6.325 1.00 87.25 112 MET A C 1
ATOM 927 O O . MET A 1 112 ? -12.024 -4.331 5.921 1.00 87.25 112 MET A O 1
ATOM 931 N N . TYR A 1 113 ? -10.405 -4.196 7.484 1.00 92.25 113 TYR A N 1
ATOM 932 C CA . TYR A 1 113 ? -11.131 -3.400 8.459 1.00 92.25 113 TYR A CA 1
ATOM 933 C C . TYR A 1 113 ? -10.499 -2.020 8.562 1.00 92.25 113 TYR A C 1
ATOM 935 O O . TYR A 1 113 ? -9.293 -1.871 8.346 1.00 92.25 113 TYR A O 1
ATOM 943 N N . PHE A 1 114 ? -11.274 -1.013 8.953 1.00 92.62 114 PHE A N 1
ATOM 944 C CA . PHE A 1 114 ? -10.738 0.342 9.080 1.00 92.62 114 PHE A CA 1
ATOM 945 C C . PHE A 1 114 ? -9.556 0.440 10.060 1.00 92.62 114 PHE A C 1
ATOM 947 O O . PHE A 1 114 ? -8.609 1.189 9.819 1.00 92.62 114 PHE A O 1
ATOM 954 N N . GLY A 1 115 ? -9.535 -0.406 11.098 1.00 93.44 115 GLY A N 1
ATOM 955 C CA . GLY A 1 115 ? -8.436 -0.527 12.056 1.00 93.44 115 GLY A CA 1
ATOM 956 C C . GLY A 1 115 ? -7.090 -0.982 11.472 1.00 93.44 115 GLY A C 1
ATOM 957 O O . GLY A 1 115 ? -6.092 -0.962 12.182 1.00 93.44 115 GLY A O 1
ATOM 958 N N . PHE A 1 116 ? -7.012 -1.366 10.192 1.00 94.38 116 PHE A N 1
ATOM 959 C CA . PHE A 1 116 ? -5.731 -1.592 9.510 1.00 94.38 116 PHE A CA 1
ATOM 960 C C . PHE A 1 116 ? -5.010 -0.294 9.139 1.00 94.38 116 PHE A C 1
ATOM 962 O O . PHE A 1 116 ? -3.795 -0.331 8.930 1.00 94.38 116 PHE A O 1
ATOM 969 N N . LEU A 1 117 ? -5.719 0.838 9.044 1.00 94.50 117 LEU A N 1
ATOM 970 C CA . LEU A 1 117 ? -5.153 2.077 8.517 1.00 94.50 117 LEU A CA 1
ATOM 971 C C . LEU A 1 117 ? -3.988 2.584 9.372 1.00 94.50 117 LEU A C 1
ATOM 973 O O . LEU A 1 117 ? -2.872 2.693 8.865 1.00 94.50 117 LEU A O 1
ATOM 977 N N . LEU A 1 118 ? -4.221 2.852 10.662 1.00 95.12 118 LEU A N 1
ATOM 978 C CA . LEU A 1 118 ? -3.193 3.449 11.522 1.00 95.12 118 LEU A CA 1
ATOM 979 C C . LEU A 1 118 ? -1.954 2.554 11.666 1.00 95.12 118 LEU A C 1
ATOM 981 O O . LEU A 1 118 ? -0.860 3.046 11.385 1.00 95.12 118 LEU A O 1
ATOM 985 N N . PRO A 1 119 ? -2.076 1.245 11.978 1.00 94.81 119 PRO A N 1
ATOM 986 C CA . PRO A 1 119 ? -0.913 0.367 12.071 1.00 94.81 119 PRO A CA 1
ATOM 987 C C . PRO A 1 119 ? -0.118 0.297 10.764 1.00 94.81 119 PRO A C 1
ATOM 989 O O . PRO A 1 119 ? 1.112 0.295 10.795 1.00 94.81 119 PRO A O 1
ATOM 992 N N . SER A 1 120 ? -0.798 0.277 9.611 1.00 95.19 120 SER A N 1
ATOM 993 C CA . SER A 1 120 ? -0.128 0.216 8.305 1.00 95.19 120 SER A CA 1
ATOM 994 C C . SER A 1 120 ? 0.684 1.480 8.024 1.00 95.19 120 SER A C 1
ATOM 996 O O . SER A 1 120 ? 1.823 1.383 7.568 1.00 95.19 120 SER A O 1
ATOM 998 N N . ILE A 1 121 ? 0.139 2.661 8.339 1.00 95.81 121 ILE A N 1
ATOM 999 C CA . ILE A 1 121 ? 0.854 3.934 8.185 1.00 95.81 121 ILE A CA 1
ATOM 1000 C C . ILE A 1 121 ? 2.009 4.042 9.187 1.00 95.81 121 ILE A C 1
ATOM 1002 O O . ILE A 1 121 ? 3.113 4.417 8.799 1.00 95.81 121 ILE A O 1
ATOM 1006 N N . THR A 1 122 ? 1.809 3.661 10.451 1.00 94.81 122 THR A N 1
ATOM 1007 C CA . THR A 1 122 ? 2.876 3.695 11.465 1.00 94.81 122 THR A CA 1
ATOM 1008 C C . THR A 1 122 ? 4.048 2.790 11.090 1.00 94.81 122 THR A C 1
ATOM 1010 O O . THR A 1 122 ? 5.194 3.236 11.116 1.00 94.81 122 THR A O 1
ATOM 1013 N N . ILE A 1 123 ? 3.778 1.553 10.664 1.00 94.75 123 ILE A N 1
ATOM 1014 C CA . ILE A 1 123 ? 4.821 0.625 10.203 1.00 94.75 123 ILE A CA 1
ATOM 1015 C C . ILE A 1 123 ? 5.501 1.152 8.934 1.00 94.75 123 ILE A C 1
ATOM 1017 O O . ILE A 1 123 ? 6.710 0.997 8.774 1.00 94.75 123 ILE A O 1
ATOM 1021 N N . LEU A 1 124 ? 4.752 1.775 8.019 1.00 96.69 124 LEU A N 1
ATOM 1022 C CA . LEU A 1 124 ? 5.323 2.372 6.812 1.00 96.69 124 LEU A CA 1
ATOM 1023 C C . LEU A 1 124 ? 6.346 3.464 7.153 1.00 96.69 124 LEU A C 1
ATOM 1025 O O . LEU A 1 124 ? 7.438 3.465 6.586 1.00 96.69 124 LEU A O 1
ATOM 1029 N N . LEU A 1 125 ? 6.016 4.358 8.087 1.00 95.81 125 LEU A N 1
ATOM 1030 C CA . LEU A 1 125 ? 6.921 5.418 8.535 1.00 95.81 125 LEU A CA 1
ATOM 1031 C C . LEU A 1 125 ? 8.176 4.848 9.207 1.00 95.81 125 LEU A C 1
ATOM 1033 O O . LEU A 1 125 ? 9.279 5.239 8.834 1.00 95.81 125 LEU A O 1
ATOM 1037 N N . GLN A 1 126 ? 8.026 3.845 10.079 1.00 94.75 126 GLN A N 1
ATOM 1038 C CA . GLN A 1 126 ? 9.162 3.141 10.695 1.00 94.75 126 GLN A CA 1
ATOM 1039 C C . GLN A 1 126 ? 10.076 2.485 9.650 1.00 94.75 126 GLN A C 1
ATOM 1041 O O . GLN A 1 126 ? 11.298 2.595 9.719 1.00 94.75 126 GLN A O 1
ATOM 1046 N N . LYS A 1 127 ? 9.502 1.846 8.622 1.00 96.50 127 LYS A N 1
ATOM 1047 C CA . LYS A 1 127 ? 10.293 1.281 7.517 1.00 96.50 127 LYS A CA 1
ATOM 1048 C C . LYS A 1 127 ? 11.064 2.357 6.758 1.00 96.50 127 LYS A C 1
ATOM 1050 O O . LYS A 1 127 ? 12.183 2.097 6.320 1.00 96.50 127 LYS A O 1
ATOM 1055 N N . TYR A 1 128 ? 10.492 3.548 6.592 1.00 97.25 128 TYR A N 1
ATOM 1056 C CA . TYR A 1 128 ? 11.204 4.666 5.981 1.00 97.25 128 TYR A CA 1
ATOM 1057 C C . TYR A 1 128 ? 12.300 5.236 6.882 1.00 97.25 128 TYR A C 1
ATOM 1059 O O . TYR A 1 128 ? 13.349 5.593 6.351 1.00 97.25 128 TYR A O 1
ATOM 1067 N N . ASP A 1 129 ? 12.124 5.236 8.206 1.00 95.50 129 ASP A N 1
ATOM 1068 C CA . ASP A 1 129 ? 13.205 5.551 9.151 1.00 95.50 129 ASP A CA 1
ATOM 1069 C C . ASP A 1 129 ? 14.379 4.582 9.010 1.00 95.50 129 ASP A C 1
ATOM 1071 O O . ASP A 1 129 ? 15.536 4.996 8.982 1.00 95.50 129 ASP A O 1
ATOM 1075 N N . ASP A 1 130 ? 14.100 3.288 8.865 1.00 95.62 130 ASP A N 1
ATOM 1076 C CA . ASP A 1 130 ? 15.144 2.279 8.690 1.00 95.62 130 ASP A CA 1
ATOM 1077 C C . ASP A 1 130 ? 15.827 2.357 7.322 1.00 95.62 130 ASP A C 1
ATOM 1079 O O . ASP A 1 130 ? 17.032 2.128 7.215 1.00 95.62 130 ASP A O 1
ATOM 1083 N N . ILE A 1 131 ? 15.089 2.704 6.265 1.00 95.50 131 ILE A N 1
ATOM 1084 C CA . ILE A 1 131 ? 15.672 2.929 4.938 1.00 95.50 131 ILE A CA 1
ATOM 1085 C C . ILE A 1 131 ? 16.514 4.207 4.921 1.00 95.50 131 ILE A C 1
ATOM 1087 O O . ILE A 1 131 ? 17.566 4.204 4.288 1.00 95.50 131 ILE A O 1
ATOM 1091 N N . ALA A 1 132 ? 16.109 5.260 5.634 1.00 93.56 132 ALA A N 1
ATOM 1092 C CA . ALA A 1 132 ? 16.868 6.508 5.734 1.00 93.56 132 ALA A CA 1
ATOM 1093 C C . ALA A 1 132 ? 18.238 6.325 6.413 1.00 93.56 132 ALA A C 1
ATOM 1095 O O . ALA A 1 132 ? 19.151 7.106 6.174 1.00 93.56 132 ALA A O 1
ATOM 1096 N N . LYS A 1 133 ? 18.413 5.273 7.224 1.00 93.25 133 LYS A N 1
ATOM 1097 C CA . LYS A 1 133 ? 19.714 4.902 7.812 1.00 93.25 133 LYS A CA 1
ATOM 1098 C C . LYS A 1 133 ? 20.657 4.220 6.811 1.00 93.25 133 LYS A C 1
ATOM 1100 O O . LYS A 1 133 ? 21.822 3.997 7.132 1.00 93.25 133 LYS A O 1
ATOM 1105 N N . LYS A 1 134 ? 20.172 3.819 5.630 1.00 91.88 134 LYS A N 1
ATOM 1106 C CA . LYS A 1 134 ? 20.987 3.152 4.606 1.00 91.88 134 LYS A CA 1
ATOM 1107 C C . LYS A 1 134 ? 21.724 4.186 3.758 1.00 91.88 134 LYS A C 1
ATOM 1109 O O . LYS A 1 134 ? 21.168 5.218 3.401 1.00 91.88 134 LYS A O 1
ATOM 1114 N N . ASN A 1 135 ? 22.943 3.850 3.344 1.00 89.06 135 ASN A N 1
ATOM 1115 C CA . ASN A 1 135 ? 23.718 4.670 2.413 1.00 89.06 135 ASN A CA 1
ATOM 1116 C C . ASN A 1 135 ? 23.181 4.501 0.982 1.00 89.06 135 ASN A C 1
ATOM 1118 O O . ASN A 1 135 ? 23.614 3.604 0.259 1.00 89.06 135 ASN A O 1
ATOM 1122 N N . LEU A 1 136 ? 22.219 5.342 0.595 1.00 91.56 136 LEU A N 1
ATOM 1123 C CA . LEU A 1 136 ? 21.659 5.399 -0.759 1.00 91.56 136 LEU A CA 1
ATOM 1124 C C . LEU A 1 136 ? 22.396 6.448 -1.603 1.00 91.56 136 LEU A C 1
ATOM 1126 O O . LEU A 1 136 ? 22.567 7.592 -1.187 1.00 91.56 136 LEU A O 1
ATOM 1130 N N . VAL A 1 137 ? 22.794 6.082 -2.818 1.00 91.62 137 VAL A N 1
ATOM 1131 C CA . VAL A 1 137 ? 23.535 6.935 -3.758 1.00 91.62 137 VAL A CA 1
ATOM 1132 C C . VAL A 1 137 ? 22.594 7.840 -4.555 1.00 91.62 137 VAL A C 1
ATOM 1134 O O . VAL A 1 137 ? 22.904 9.009 -4.820 1.00 91.62 137 VAL A O 1
ATOM 1137 N N . TYR A 1 138 ? 21.431 7.320 -4.951 1.00 93.19 138 TYR A N 1
ATOM 1138 C CA . TYR A 1 138 ? 20.500 8.008 -5.843 1.00 93.19 138 TYR A CA 1
ATOM 1139 C C . TYR A 1 138 ? 19.174 8.360 -5.165 1.00 93.19 138 TYR A C 1
ATOM 1141 O O . TYR A 1 138 ? 18.671 9.465 -5.374 1.00 93.19 138 TYR A O 1
ATOM 1149 N N . CYS A 1 139 ? 18.585 7.451 -4.384 1.00 94.44 139 CYS A N 1
ATOM 1150 C CA . CYS A 1 139 ? 17.196 7.558 -3.919 1.00 94.44 139 CYS A CA 1
ATOM 1151 C C . CYS A 1 139 ? 17.016 8.154 -2.515 1.00 94.44 139 CYS A C 1
ATOM 1153 O O . CYS A 1 139 ? 15.881 8.243 -2.053 1.00 94.44 139 CYS A O 1
ATOM 1155 N N . ASP A 1 140 ? 18.075 8.643 -1.870 1.00 93.19 140 ASP A N 1
ATOM 1156 C CA . ASP A 1 140 ? 18.000 9.286 -0.547 1.00 93.19 140 ASP A CA 1
ATOM 1157 C C . ASP A 1 140 ? 16.934 10.402 -0.491 1.00 93.1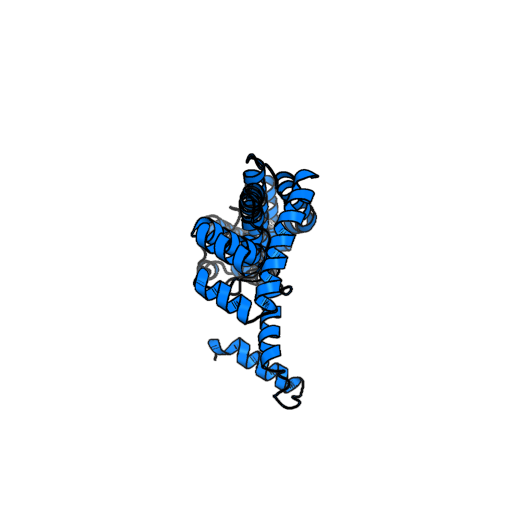9 140 ASP A C 1
ATOM 1159 O O . ASP A 1 140 ? 15.989 10.369 0.295 1.00 93.19 140 ASP A O 1
ATOM 1163 N N . SER A 1 141 ? 16.971 11.329 -1.456 1.00 92.56 141 SER A N 1
ATOM 1164 C CA . SER A 1 141 ? 15.972 12.406 -1.512 1.00 92.56 141 SER A CA 1
ATOM 1165 C C . SER A 1 141 ? 14.540 11.928 -1.787 1.00 92.56 141 SER A C 1
ATOM 1167 O O . SER A 1 141 ? 13.598 12.660 -1.491 1.00 92.56 141 SER A O 1
ATOM 1169 N N . LEU A 1 142 ? 14.362 10.735 -2.367 1.00 94.31 142 LEU A N 1
ATOM 1170 C CA . LEU A 1 142 ? 13.038 10.145 -2.575 1.00 94.31 142 LEU A CA 1
ATOM 1171 C C . LEU A 1 142 ? 12.473 9.614 -1.253 1.00 94.31 142 LEU A C 1
ATOM 1173 O O . LEU A 1 142 ? 11.296 9.833 -0.987 1.00 94.31 142 LEU A O 1
ATOM 1177 N N . VAL A 1 143 ? 13.304 8.982 -0.417 1.00 95.81 143 VAL A N 1
ATOM 1178 C CA . VAL A 1 143 ? 12.919 8.488 0.917 1.00 95.81 143 VAL A CA 1
ATOM 1179 C C . VAL A 1 143 ? 12.381 9.629 1.770 1.00 95.81 143 VAL A C 1
ATOM 1181 O O . VAL A 1 143 ? 11.232 9.577 2.209 1.00 95.81 143 VAL A O 1
ATOM 1184 N N . SER A 1 144 ? 13.168 10.697 1.921 1.00 94.12 144 SER A N 1
ATOM 1185 C CA . SER A 1 144 ? 12.788 11.869 2.717 1.00 94.12 144 SER A CA 1
ATOM 1186 C C . SER A 1 144 ? 11.513 12.531 2.193 1.00 94.12 144 SER A C 1
ATOM 1188 O O . SER A 1 144 ? 10.649 12.930 2.972 1.00 94.12 144 SER A O 1
ATOM 1190 N N . LEU A 1 145 ? 11.352 12.600 0.865 1.00 94.94 145 LEU A N 1
ATOM 1191 C CA . LEU A 1 145 ? 10.156 13.164 0.243 1.00 94.94 145 LEU A CA 1
ATOM 1192 C C . LEU A 1 145 ? 8.914 12.299 0.484 1.00 94.94 145 LEU A C 1
ATOM 1194 O O . LEU A 1 145 ? 7.855 12.843 0.793 1.00 94.94 145 LEU A O 1
ATOM 1198 N N . ILE A 1 146 ? 9.007 10.977 0.321 1.00 95.44 146 ILE A N 1
ATOM 1199 C CA . ILE A 1 146 ? 7.867 10.082 0.557 1.00 95.44 146 ILE A CA 1
ATOM 1200 C C . ILE A 1 146 ? 7.467 10.146 2.026 1.00 95.44 146 ILE A C 1
ATOM 1202 O O . ILE A 1 146 ? 6.294 10.381 2.308 1.00 95.44 146 ILE A O 1
ATOM 1206 N N . LYS A 1 147 ? 8.430 10.008 2.943 1.00 96.19 147 LYS A N 1
ATOM 1207 C CA . LYS A 1 147 ? 8.178 10.051 4.384 1.00 96.19 147 LYS A CA 1
ATOM 1208 C C . LYS A 1 147 ? 7.445 11.336 4.781 1.00 96.19 147 LYS A C 1
ATOM 1210 O O . LYS A 1 147 ? 6.336 11.250 5.299 1.00 96.19 147 LYS A O 1
ATOM 1215 N N . ALA A 1 148 ? 7.989 12.502 4.427 1.00 96.75 148 ALA A N 1
ATOM 1216 C CA . ALA A 1 148 ? 7.387 13.791 4.771 1.00 96.75 148 ALA A CA 1
ATOM 1217 C C . ALA A 1 148 ? 5.970 13.966 4.193 1.00 96.75 148 ALA A C 1
ATOM 1219 O O . ALA A 1 148 ? 5.087 14.515 4.848 1.00 96.75 148 ALA A O 1
ATOM 1220 N N . ASN A 1 149 ? 5.720 13.487 2.968 1.00 96.12 149 ASN A N 1
ATOM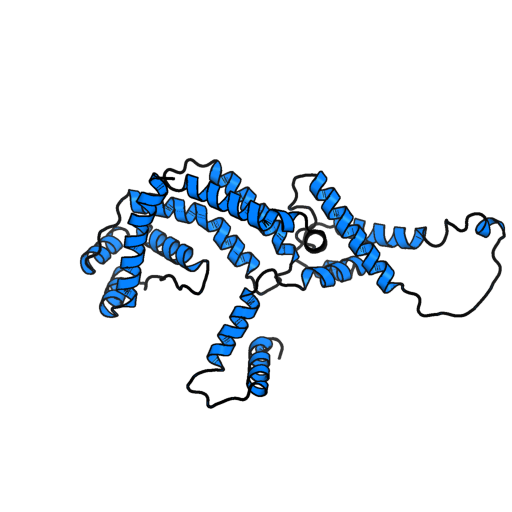 1221 C CA . ASN A 1 149 ? 4.387 13.568 2.365 1.00 96.12 149 ASN A CA 1
ATOM 1222 C C . ASN A 1 149 ? 3.387 12.597 3.002 1.00 96.12 149 ASN A C 1
ATOM 1224 O O . ASN A 1 149 ? 2.211 12.939 3.114 1.00 96.12 149 ASN A O 1
ATOM 1228 N N . VAL A 1 150 ? 3.825 11.400 3.403 1.00 95.81 150 VAL A N 1
ATOM 1229 C CA . VAL A 1 150 ? 2.979 10.449 4.136 1.00 95.81 150 VAL A CA 1
ATOM 1230 C C . VAL A 1 150 ? 2.642 11.020 5.511 1.00 95.81 150 VAL A C 1
ATOM 1232 O O . VAL A 1 150 ? 1.467 11.058 5.860 1.00 95.81 150 VAL A O 1
ATOM 1235 N N . GLU A 1 151 ? 3.624 11.539 6.249 1.00 95.44 151 GLU A N 1
ATOM 1236 C CA . GLU A 1 151 ? 3.401 12.191 7.548 1.00 95.44 151 GLU A CA 1
ATOM 1237 C C . GLU A 1 151 ? 2.397 13.333 7.419 1.00 95.44 151 GLU A C 1
ATOM 1239 O O . GLU A 1 151 ? 1.338 13.283 8.035 1.00 95.44 151 GLU A O 1
ATOM 1244 N N . LYS A 1 152 ? 2.654 14.287 6.519 1.00 95.94 152 LYS A N 1
ATOM 1245 C CA . LYS A 1 152 ? 1.763 15.428 6.285 1.00 95.94 152 LYS A CA 1
ATOM 1246 C C . LYS A 1 152 ? 0.348 15.011 5.881 1.00 95.94 152 LYS A C 1
ATOM 1248 O O . LYS A 1 152 ? -0.627 15.650 6.255 1.00 95.94 152 LYS A O 1
ATOM 1253 N N . ARG A 1 153 ? 0.207 13.958 5.072 1.00 95.06 153 ARG A N 1
ATOM 1254 C CA . ARG A 1 153 ? -1.112 13.492 4.621 1.00 95.06 153 ARG A CA 1
ATOM 1255 C C . ARG A 1 153 ? -1.893 12.800 5.736 1.00 95.06 153 ARG A C 1
ATOM 1257 O O . ARG A 1 153 ? -3.119 12.886 5.741 1.00 95.06 153 ARG A O 1
ATOM 1264 N N . PHE A 1 154 ? -1.204 12.087 6.626 1.00 94.62 154 PHE A N 1
ATOM 1265 C CA . PHE A 1 154 ? -1.827 11.229 7.632 1.00 94.62 154 PHE A CA 1
ATOM 1266 C C . PHE A 1 154 ? -1.781 11.777 9.063 1.00 94.62 154 PHE A C 1
ATOM 1268 O O . PHE A 1 154 ? -2.390 11.173 9.941 1.00 94.62 154 PHE A O 1
ATOM 1275 N N . GLU A 1 155 ? -1.143 12.924 9.309 1.00 92.75 155 GLU A N 1
ATOM 1276 C CA . GLU A 1 155 ? -0.990 13.528 10.643 1.00 92.75 155 GLU A CA 1
ATOM 1277 C C . GLU A 1 155 ? -2.318 13.649 11.406 1.00 92.75 155 GLU A C 1
ATOM 1279 O O . GLU A 1 155 ? -2.428 13.205 12.550 1.00 92.75 155 GLU A O 1
ATOM 1284 N N . ASN A 1 156 ? -3.361 14.146 10.736 1.00 92.69 156 ASN A N 1
ATOM 1285 C CA . ASN A 1 156 ? -4.676 14.338 11.345 1.00 92.69 156 ASN A CA 1
ATOM 1286 C C . ASN A 1 156 ? -5.373 13.000 11.617 1.00 92.69 156 ASN A C 1
ATOM 1288 O O . ASN A 1 156 ? -6.017 12.829 12.647 1.00 92.69 156 ASN A O 1
ATOM 1292 N N . PHE A 1 157 ? -5.186 12.018 10.733 1.00 92.19 157 PHE A N 1
ATOM 1293 C CA . PHE A 1 157 ? -5.785 10.690 10.867 1.00 92.19 157 PHE A CA 1
ATOM 1294 C C . PHE A 1 157 ? -5.136 9.869 11.987 1.00 92.19 157 PHE A C 1
ATOM 1296 O O . PHE A 1 157 ? -5.821 9.116 12.669 1.00 92.19 157 PHE A O 1
ATOM 1303 N N . LEU A 1 158 ? -3.832 10.043 12.235 1.00 89.50 158 LEU A N 1
ATOM 1304 C CA . LEU A 1 158 ? -3.114 9.360 13.320 1.00 89.50 158 LEU A CA 1
ATOM 1305 C C . LEU A 1 158 ? -3.625 9.737 14.718 1.00 89.50 158 LEU A C 1
ATOM 1307 O O . LEU A 1 158 ? -3.379 9.001 15.673 1.00 89.50 158 LEU A O 1
ATOM 1311 N N . THR A 1 159 ? -4.322 10.868 14.845 1.00 90.56 159 THR A N 1
ATOM 1312 C CA . THR A 1 159 ? -4.895 11.345 16.114 1.00 90.56 159 THR A CA 1
ATOM 1313 C C . THR A 1 159 ? -6.420 11.285 16.159 1.00 90.56 159 THR A C 1
ATOM 1315 O O . THR A 1 159 ? -7.002 11.652 17.182 1.00 90.56 159 THR A O 1
ATOM 1318 N N . ASP A 1 160 ? -7.057 10.796 15.093 1.00 94.88 160 ASP A N 1
ATOM 1319 C CA . ASP A 1 160 ? -8.509 10.711 14.973 1.00 94.88 160 ASP A CA 1
ATOM 1320 C C . ASP A 1 160 ? -9.088 9.678 15.966 1.00 94.88 160 ASP A C 1
ATOM 1322 O O . ASP A 1 160 ? -8.755 8.486 15.884 1.00 94.88 160 ASP A O 1
ATOM 1326 N N . PRO A 1 161 ? -9.981 10.094 16.888 1.00 94.62 161 PRO A N 1
ATOM 1327 C CA . PRO A 1 161 ? -10.633 9.197 17.839 1.00 94.62 161 PRO A CA 1
ATOM 1328 C C . PRO A 1 161 ? -11.357 8.016 17.184 1.00 94.62 161 PRO A C 1
ATOM 1330 O O . PRO A 1 161 ? -11.370 6.920 17.755 1.00 94.62 161 PRO A O 1
ATOM 1333 N N . PHE A 1 162 ? -11.943 8.212 15.996 1.00 95.00 162 PHE A N 1
ATOM 1334 C CA . PHE A 1 162 ? -12.669 7.160 15.281 1.00 95.00 162 PHE A CA 1
ATOM 1335 C C . PHE A 1 162 ? -11.714 6.043 14.851 1.00 95.00 162 PHE A C 1
ATOM 1337 O O . PHE A 1 162 ? -11.939 4.867 15.142 1.00 95.00 162 PHE A O 1
ATOM 1344 N N . LEU A 1 163 ? -10.605 6.415 14.209 1.00 94.88 163 LEU A N 1
ATOM 1345 C CA . LEU A 1 163 ? -9.581 5.485 13.738 1.00 94.88 163 LEU A CA 1
ATOM 1346 C C . LEU A 1 163 ? -8.818 4.806 14.880 1.00 94.88 163 LEU A C 1
ATOM 1348 O O . LEU A 1 163 ? -8.496 3.616 14.789 1.00 94.88 163 LEU A O 1
ATOM 1352 N N . LEU A 1 164 ? -8.555 5.531 15.970 1.00 95.94 164 LEU A N 1
ATOM 1353 C CA . LEU A 1 164 ? -7.953 4.960 17.175 1.00 95.94 164 LEU A CA 1
ATOM 1354 C C . LEU A 1 164 ? -8.872 3.894 17.784 1.00 95.94 164 LEU A C 1
ATOM 1356 O O . LEU A 1 164 ? -8.422 2.779 18.053 1.00 95.94 164 LEU A O 1
ATOM 1360 N N . SER A 1 165 ? -10.169 4.181 17.901 1.00 95.62 165 SER A N 1
ATOM 1361 C CA . SER A 1 165 ? -11.162 3.227 18.412 1.00 95.62 165 SER A CA 1
ATOM 1362 C C . SER A 1 165 ? -11.332 2.018 17.484 1.00 95.62 165 SER A C 1
ATOM 1364 O O . SER A 1 165 ? -11.393 0.880 17.960 1.00 95.62 165 SER A O 1
ATOM 1366 N N . ALA A 1 166 ? -11.317 2.225 16.160 1.00 95.75 166 ALA A N 1
ATOM 1367 C CA . ALA A 1 166 ? -11.317 1.145 15.170 1.00 95.75 166 ALA A CA 1
ATOM 1368 C C . ALA A 1 166 ? -10.111 0.209 15.352 1.00 95.75 166 ALA A C 1
ATOM 1370 O O . ALA A 1 166 ? -10.254 -1.012 15.400 1.00 95.75 166 ALA A O 1
ATOM 1371 N N . THR A 1 167 ? -8.920 0.784 15.512 1.00 95.69 167 THR A N 1
ATOM 1372 C CA . THR A 1 167 ? -7.669 0.026 15.619 1.00 95.69 167 THR A CA 1
ATOM 1373 C C . THR A 1 167 ? -7.566 -0.734 16.943 1.00 95.69 167 THR A C 1
ATOM 1375 O O . THR A 1 167 ? -7.234 -1.920 16.948 1.00 95.69 167 THR A O 1
ATOM 1378 N N . VAL A 1 168 ? -7.885 -0.089 18.071 1.00 96.06 168 VAL A N 1
ATOM 1379 C CA . VAL A 1 168 ? -7.786 -0.709 19.406 1.00 96.06 168 VAL A CA 1
ATOM 1380 C C . VAL A 1 168 ? -8.820 -1.822 19.591 1.00 96.06 168 VAL A C 1
ATOM 1382 O O . VAL A 1 168 ? -8.508 -2.865 20.172 1.00 96.06 168 VAL A O 1
ATOM 1385 N N . SER A 1 169 ? -10.027 -1.652 19.043 1.00 94.81 169 SER A N 1
ATOM 1386 C CA . SER A 1 169 ? -11.068 -2.691 19.064 1.00 94.81 169 SER A CA 1
ATOM 1387 C C . SER A 1 169 ? -10.747 -3.900 18.179 1.00 94.81 169 SER A C 1
ATOM 1389 O O . SER A 1 169 ? -11.392 -4.939 18.316 1.00 94.81 169 SER A O 1
ATOM 1391 N N . HIS A 1 170 ? -9.744 -3.810 17.297 1.00 95.19 170 HIS A N 1
ATOM 1392 C CA . HIS A 1 170 ? -9.322 -4.924 16.457 1.00 95.19 170 HIS A CA 1
ATOM 1393 C C . HIS A 1 170 ? -8.403 -5.901 17.232 1.00 95.19 170 HIS A C 1
ATOM 1395 O O . HIS A 1 170 ? -7.278 -5.522 17.587 1.00 95.19 170 HIS A O 1
ATOM 1401 N N . PRO A 1 171 ? -8.781 -7.192 17.405 1.00 93.06 171 PRO A N 1
ATOM 1402 C CA . PRO A 1 171 ? -8.051 -8.146 18.256 1.00 93.06 171 PRO A CA 1
ATOM 1403 C C . PRO A 1 171 ? -6.585 -8.381 17.875 1.00 93.06 171 PRO A C 1
ATOM 1405 O O . PRO A 1 171 ? -5.779 -8.750 18.726 1.00 93.06 171 PRO A O 1
ATOM 1408 N N . PHE A 1 172 ? -6.236 -8.189 16.601 1.00 93.62 172 PHE A N 1
ATOM 1409 C CA . PHE A 1 172 ? -4.866 -8.354 16.106 1.00 93.62 172 PHE A CA 1
ATOM 1410 C C . PHE A 1 172 ? -3.930 -7.199 16.487 1.00 93.62 172 PHE A C 1
ATOM 1412 O O . PHE A 1 172 ? -2.750 -7.440 16.719 1.00 93.62 172 PHE A O 1
ATOM 1419 N N . PHE A 1 173 ? -4.433 -5.961 16.542 1.00 93.31 173 PHE A N 1
ATOM 1420 C CA . PHE A 1 173 ? -3.592 -4.773 16.714 1.00 93.31 173 PHE A CA 1
ATOM 1421 C C . PHE A 1 173 ? -3.591 -4.275 18.151 1.00 93.31 173 PHE A C 1
ATOM 1423 O O . PHE A 1 173 ? -2.515 -4.061 18.716 1.00 93.31 173 PHE A O 1
ATOM 1430 N N . LYS A 1 174 ? -4.783 -4.093 18.738 1.00 92.31 174 LYS A N 1
ATOM 1431 C CA . LYS A 1 174 ? -4.955 -3.497 20.068 1.00 92.31 174 LYS A CA 1
ATOM 1432 C C . LYS A 1 174 ? -4.091 -2.229 20.194 1.00 92.31 174 LYS A C 1
ATOM 1434 O O . LYS A 1 174 ? -4.264 -1.281 19.430 1.00 92.31 174 LYS A O 1
ATOM 1439 N N . THR A 1 175 ? -3.113 -2.236 21.096 1.00 91.38 175 THR A N 1
ATOM 1440 C CA . THR A 1 175 ? -2.169 -1.134 21.344 1.00 91.38 175 THR A CA 1
ATOM 1441 C C . THR A 1 175 ? -0.722 -1.445 20.935 1.00 91.38 175 THR A C 1
ATOM 1443 O O . THR A 1 175 ? 0.168 -0.641 21.183 1.00 91.38 175 THR A O 1
ATOM 1446 N N . ILE A 1 176 ? -0.455 -2.588 20.296 1.00 90.75 176 ILE A N 1
ATOM 1447 C CA . ILE A 1 176 ? 0.914 -3.116 20.089 1.00 90.75 176 ILE A CA 1
ATOM 1448 C C . ILE A 1 176 ? 1.707 -2.333 19.050 1.00 90.75 176 ILE A C 1
ATOM 1450 O O . ILE A 1 176 ? 2.929 -2.255 19.110 1.00 90.75 176 ILE A O 1
ATOM 1454 N N . TRP A 1 177 ? 1.004 -1.758 18.083 1.00 90.50 177 TRP A N 1
ATOM 1455 C CA . TRP A 1 177 ? 1.588 -0.947 17.021 1.00 90.50 177 TRP A CA 1
ATOM 1456 C C . TRP A 1 177 ? 2.091 0.417 17.525 1.00 90.50 177 TRP A C 1
ATOM 1458 O O . TRP A 1 177 ? 2.820 1.102 16.809 1.00 90.50 177 TRP A O 1
ATOM 1468 N N . LEU A 1 178 ? 1.721 0.812 18.747 1.00 90.12 178 LEU A N 1
ATOM 1469 C CA . LEU A 1 178 ? 2.193 2.027 19.397 1.00 90.12 178 LEU A CA 1
ATOM 1470 C C . LEU A 1 178 ? 3.416 1.706 20.257 1.00 90.12 178 LEU A C 1
ATOM 1472 O O . LEU A 1 178 ? 3.391 0.799 21.085 1.00 90.12 178 LEU A O 1
ATOM 1476 N N . THR A 1 179 ? 4.485 2.477 20.099 1.00 86.69 179 THR A N 1
ATOM 1477 C CA . THR A 1 179 ? 5.672 2.401 20.966 1.00 86.69 179 THR A CA 1
ATOM 1478 C C . THR A 1 179 ? 5.575 3.385 22.130 1.00 86.69 179 THR A C 1
ATOM 1480 O O . THR A 1 179 ? 5.888 3.027 23.261 1.00 86.69 179 THR A O 1
ATOM 1483 N N . ASP A 1 180 ? 5.069 4.581 21.847 1.00 89.56 180 ASP A N 1
ATOM 1484 C CA . ASP A 1 180 ? 4.889 5.704 22.767 1.00 89.56 180 ASP A CA 1
ATOM 1485 C C . ASP A 1 180 ? 3.728 5.474 23.751 1.00 89.56 180 ASP A C 1
ATOM 1487 O O . ASP A 1 180 ? 2.611 5.148 23.335 1.00 89.56 180 ASP A O 1
ATOM 1491 N N . ASN A 1 181 ? 3.995 5.640 25.049 1.00 90.25 181 ASN A N 1
ATOM 1492 C CA . ASN A 1 181 ? 3.013 5.421 26.109 1.00 90.25 181 ASN A CA 1
ATOM 1493 C C . ASN A 1 181 ? 1.912 6.488 26.108 1.00 90.25 181 ASN A C 1
ATOM 1495 O O . ASN A 1 181 ? 0.745 6.129 26.242 1.00 90.25 181 ASN A O 1
ATOM 1499 N N . ASP A 1 182 ? 2.228 7.749 25.807 1.00 90.38 182 ASP A N 1
ATOM 1500 C CA . ASP A 1 182 ? 1.227 8.823 25.790 1.00 90.38 182 ASP A CA 1
ATOM 1501 C C . ASP A 1 182 ? 0.185 8.580 24.688 1.00 90.38 182 ASP A C 1
ATOM 1503 O O . ASP A 1 182 ? -1.025 8.759 24.864 1.00 90.38 182 ASP A O 1
ATOM 1507 N N . LYS A 1 183 ? 0.647 8.093 23.529 1.00 90.62 183 LYS A N 1
ATOM 1508 C CA . LYS A 1 183 ? -0.238 7.708 22.420 1.00 90.62 183 LYS A CA 1
ATOM 1509 C C . LYS A 1 183 ? -1.074 6.480 22.761 1.00 90.62 183 LYS A C 1
ATOM 1511 O O . LYS A 1 183 ? -2.235 6.426 22.352 1.00 90.62 183 LYS A O 1
ATOM 1516 N N . LYS A 1 184 ? -0.515 5.506 23.491 1.00 93.00 184 LYS A N 1
ATOM 1517 C CA . LYS A 1 184 ? -1.272 4.335 23.968 1.00 93.00 184 LYS A CA 1
ATOM 1518 C C . LYS A 1 184 ? -2.393 4.762 24.899 1.00 93.00 184 LYS A C 1
ATOM 1520 O O . LYS A 1 184 ? -3.528 4.349 24.679 1.00 93.00 184 LYS A O 1
ATOM 1525 N N . ASP A 1 185 ? -2.097 5.614 25.871 1.00 92.19 185 ASP A N 1
ATOM 1526 C CA . ASP A 1 185 ? -3.078 6.071 26.852 1.00 92.19 185 ASP A CA 1
ATOM 1527 C C . ASP A 1 185 ? -4.192 6.879 26.185 1.00 92.19 185 ASP A C 1
ATOM 1529 O O . ASP A 1 185 ? -5.376 6.656 26.450 1.00 92.19 185 ASP A O 1
ATOM 1533 N N . LYS A 1 186 ? -3.840 7.733 25.217 1.00 93.00 186 LYS A N 1
ATOM 1534 C CA . LYS A 1 186 ? -4.817 8.456 24.395 1.00 93.00 186 LYS A CA 1
ATOM 1535 C C . LYS A 1 186 ? -5.687 7.521 23.544 1.00 93.00 186 LYS A C 1
ATOM 1537 O O . LYS A 1 186 ? -6.892 7.724 23.438 1.00 93.00 186 LYS A O 1
ATOM 1542 N N . ALA A 1 187 ? -5.108 6.486 22.937 1.00 93.69 187 ALA A N 1
ATOM 1543 C CA . ALA A 1 187 ? -5.872 5.510 22.158 1.00 93.69 187 ALA A CA 1
ATOM 1544 C C . ALA A 1 187 ? -6.829 4.697 23.048 1.00 93.69 187 ALA A C 1
ATOM 1546 O O . ALA A 1 187 ? -7.985 4.467 22.685 1.00 93.69 187 ALA A O 1
ATOM 1547 N N . LEU A 1 188 ? -6.360 4.293 24.232 1.00 94.12 188 LEU A N 1
ATOM 1548 C CA . LEU A 1 188 ? -7.151 3.562 25.217 1.00 94.12 188 LEU A CA 1
ATOM 1549 C C . LEU A 1 188 ? -8.289 4.409 25.783 1.00 94.12 188 LEU A C 1
ATOM 1551 O O . LEU A 1 188 ? -9.384 3.882 25.961 1.00 94.12 188 LEU A O 1
ATOM 1555 N N . SER A 1 189 ? -8.074 5.701 26.039 1.00 94.06 189 SER A N 1
ATOM 1556 C CA . SER A 1 189 ? -9.125 6.582 26.557 1.00 94.06 189 SER A CA 1
ATOM 1557 C C . SER A 1 189 ? -10.276 6.750 25.560 1.00 94.06 189 SER A C 1
ATOM 1559 O O . SER A 1 189 ? -11.438 6.609 25.947 1.00 94.06 189 SER A O 1
ATOM 1561 N N . PHE A 1 190 ? -9.985 6.936 24.267 1.00 94.50 190 PHE A N 1
ATOM 1562 C CA . PHE A 1 190 ? -11.022 6.983 23.227 1.00 94.50 190 PHE A CA 1
ATOM 1563 C C . PHE A 1 190 ? -11.749 5.651 23.047 1.00 94.50 190 PHE A C 1
ATOM 1565 O O . PHE A 1 190 ? -12.973 5.631 22.894 1.00 94.50 190 PHE A O 1
ATOM 1572 N N . PHE A 1 191 ? -11.022 4.535 23.112 1.00 95.25 191 PHE A N 1
ATOM 1573 C CA . PHE A 1 191 ? -11.630 3.211 23.054 1.00 95.25 191 PHE A CA 1
ATOM 1574 C C . PHE A 1 191 ? -12.561 2.958 24.248 1.00 95.25 191 PHE A C 1
ATOM 1576 O O . PHE A 1 191 ? -13.696 2.530 24.045 1.00 95.25 191 PHE A O 1
ATOM 1583 N N . LYS A 1 192 ? -12.128 3.273 25.477 1.00 93.56 192 LYS A N 1
ATOM 1584 C CA . LYS A 1 192 ? -12.955 3.159 26.691 1.00 93.56 192 LYS A CA 1
ATOM 1585 C C . LYS A 1 192 ? -14.212 4.020 26.592 1.00 93.56 192 LYS A C 1
ATOM 1587 O O . LYS A 1 192 ? -15.302 3.515 26.836 1.00 93.56 192 LYS A O 1
ATOM 1592 N N . LYS A 1 193 ? -14.075 5.275 26.149 1.00 92.81 193 LYS A N 1
ATOM 1593 C CA . LYS A 1 193 ? -15.215 6.168 25.896 1.00 92.81 193 LYS A CA 1
ATOM 1594 C C . LYS A 1 193 ? -16.198 5.563 24.889 1.00 92.81 193 LYS A C 1
ATOM 1596 O O . LYS A 1 193 ? -17.393 5.526 25.147 1.00 92.81 193 LYS A O 1
ATOM 1601 N N . SER A 1 194 ? -15.694 5.022 23.782 1.00 93.12 194 SER A N 1
ATOM 1602 C CA . SER A 1 194 ? -16.531 4.362 22.773 1.00 93.12 194 SER A CA 1
ATOM 1603 C C . SER A 1 194 ? -17.245 3.121 23.318 1.00 93.12 194 SER A C 1
ATOM 1605 O O . SER A 1 194 ? -18.373 2.839 22.923 1.00 93.12 194 SER A O 1
ATOM 1607 N N . CYS A 1 195 ? -16.602 2.370 24.217 1.00 92.25 195 CYS A N 1
ATOM 1608 C CA . CYS A 1 195 ? -17.225 1.229 24.883 1.00 92.25 195 CYS A CA 1
ATOM 1609 C C . CYS A 1 195 ? -18.347 1.669 25.827 1.00 92.25 195 CYS A C 1
ATOM 1611 O O . CYS A 1 195 ? -19.416 1.070 25.780 1.00 92.25 195 CYS A O 1
ATOM 1613 N N . LEU A 1 196 ? -18.127 2.725 26.620 1.00 90.31 196 LEU A N 1
ATOM 1614 C CA . LEU A 1 196 ? -19.145 3.315 27.499 1.00 90.31 196 LEU A CA 1
ATOM 1615 C C . LEU A 1 196 ? -20.381 3.741 26.697 1.00 90.31 196 LEU A C 1
ATOM 1617 O O . LEU A 1 196 ? -21.481 3.283 26.984 1.00 90.31 196 LEU A O 1
ATOM 1621 N N . GLU A 1 197 ? -20.188 4.498 25.613 1.00 89.38 197 GLU A N 1
ATOM 1622 C CA . GLU A 1 197 ? -21.285 4.936 24.736 1.00 89.38 197 GLU A CA 1
ATOM 1623 C C . GLU A 1 197 ? -22.083 3.754 24.150 1.00 89.38 197 GLU A C 1
ATOM 1625 O O . GLU A 1 197 ? -23.310 3.802 24.069 1.00 89.38 197 GLU A O 1
ATOM 1630 N N . MET A 1 198 ? -21.409 2.676 23.725 1.00 88.50 198 MET A N 1
ATOM 1631 C CA . MET A 1 198 ? -22.084 1.478 23.197 1.00 88.50 198 MET A CA 1
ATOM 1632 C C . MET A 1 198 ? -22.800 0.671 24.277 1.00 88.50 198 MET A C 1
ATOM 1634 O O . MET A 1 198 ? -23.814 0.035 23.985 1.00 88.50 198 MET A O 1
ATOM 1638 N N . PHE A 1 199 ? -22.265 0.667 25.495 1.00 86.75 199 PHE A N 1
ATOM 1639 C CA . PHE A 1 199 ? -22.857 -0.022 26.631 1.00 86.75 199 PHE A CA 1
ATOM 1640 C C . PHE A 1 199 ? -24.151 0.670 27.074 1.00 86.75 199 PHE A C 1
ATOM 1642 O O . PHE A 1 199 ? -25.190 0.015 27.169 1.00 86.75 199 PHE A O 1
ATOM 1649 N N . GLU A 1 200 ? -24.110 1.995 27.240 1.00 85.19 200 GLU A N 1
ATOM 1650 C CA . GLU A 1 200 ? -25.265 2.831 27.591 1.00 85.19 200 GLU A CA 1
ATOM 1651 C C . GLU A 1 200 ? -26.397 2.699 26.566 1.00 85.19 200 GLU A C 1
ATOM 1653 O O . GLU A 1 200 ? -27.546 2.485 26.941 1.00 85.19 200 GLU A O 1
ATOM 1658 N N . GLN A 1 201 ? -26.079 2.726 25.266 1.00 80.00 201 GLN A N 1
ATOM 1659 C CA . GLN A 1 201 ? -27.076 2.551 24.202 1.00 80.00 201 GLN A CA 1
ATOM 1660 C C . GLN A 1 201 ? -27.786 1.196 24.244 1.00 80.00 201 GLN A C 1
ATOM 1662 O O . GLN A 1 201 ? -28.922 1.090 23.792 1.00 80.00 201 GLN A O 1
ATOM 1667 N N . SER A 1 202 ? -27.131 0.153 24.757 1.00 73.06 202 SER A N 1
ATOM 1668 C CA . SER A 1 202 ? -27.760 -1.161 24.889 1.00 73.06 202 SER A CA 1
ATOM 1669 C C . SER A 1 202 ? -28.544 -1.383 26.169 1.00 73.06 202 SER A C 1
ATOM 1671 O O . SER A 1 202 ? -29.319 -2.330 26.210 1.00 73.06 202 SER A O 1
ATOM 1673 N N . ASN A 1 203 ? -28.355 -0.520 27.167 1.00 68.56 203 ASN A N 1
ATOM 1674 C CA . ASN A 1 203 ? -29.044 -0.583 28.453 1.00 68.56 203 ASN A CA 1
ATOM 1675 C C . ASN A 1 203 ? -30.017 0.590 28.640 1.00 68.56 203 ASN A C 1
ATOM 1677 O O . ASN A 1 203 ? -30.385 0.906 29.770 1.00 68.56 203 ASN A O 1
ATOM 1681 N N . LEU A 1 204 ? -30.428 1.249 27.548 1.00 52.16 204 LEU A N 1
ATOM 1682 C CA . LEU A 1 204 ? -31.569 2.161 27.583 1.00 52.16 204 LEU A CA 1
ATOM 1683 C C . LEU A 1 204 ? -32.774 1.381 28.134 1.00 52.16 204 LEU A C 1
ATOM 1685 O O . LEU A 1 204 ? -33.082 0.324 27.579 1.00 52.16 204 LEU A O 1
ATOM 1689 N N . PRO A 1 205 ? -33.433 1.851 29.208 1.00 48.12 205 PRO A N 1
ATOM 1690 C CA . PRO A 1 205 ? -34.554 1.125 29.778 1.00 48.12 205 PRO A CA 1
ATOM 1691 C C . PRO A 1 205 ? -35.680 1.077 28.743 1.00 48.12 205 PRO A C 1
ATOM 1693 O O . PRO A 1 205 ? -36.223 2.119 28.369 1.00 48.12 205 PRO A O 1
ATOM 1696 N N . GLU A 1 206 ? -36.062 -0.121 28.297 1.00 38.44 206 GLU A N 1
ATOM 1697 C CA . GLU A 1 206 ? -37.473 -0.342 27.997 1.00 38.44 206 GLU A CA 1
ATOM 1698 C C . GLU A 1 206 ? -38.232 0.014 29.275 1.00 38.44 206 GLU A C 1
ATOM 1700 O O . GLU A 1 206 ? -37.842 -0.371 30.377 1.00 38.44 206 GLU A O 1
ATOM 1705 N N . SER A 1 207 ? -39.237 0.870 29.138 1.00 43.19 207 SER A N 1
ATOM 1706 C CA . SER A 1 207 ? -40.025 1.397 30.242 1.00 43.19 207 SER A CA 1
ATOM 1707 C C . SER A 1 207 ? -40.710 0.264 31.008 1.00 43.19 207 SER A C 1
ATOM 1709 O O . SER A 1 207 ? -41.828 -0.122 30.669 1.00 43.19 207 SER A O 1
ATOM 1711 N N . GLU A 1 208 ? -40.063 -0.246 32.050 1.00 37.22 208 GLU A N 1
ATOM 1712 C CA . GLU A 1 208 ? -40.695 -1.094 33.051 1.00 37.22 208 GLU A CA 1
ATOM 1713 C C . GLU A 1 208 ? -41.238 -0.202 34.168 1.00 37.22 208 GLU A C 1
ATOM 1715 O O . GLU A 1 208 ? -40.525 0.341 35.012 1.00 37.22 208 GLU A O 1
ATOM 1720 N N . ILE A 1 209 ? -42.549 0.008 34.091 1.00 42.59 209 ILE A N 1
ATOM 1721 C CA . ILE A 1 209 ? -43.383 0.462 35.196 1.00 42.59 209 ILE A CA 1
ATOM 1722 C C . ILE A 1 209 ? -43.517 -0.708 36.182 1.00 42.59 209 ILE A C 1
ATOM 1724 O O . ILE A 1 209 ? -43.729 -1.837 35.745 1.00 42.59 209 ILE A O 1
ATOM 1728 N N . SER A 1 210 ? -43.526 -0.375 37.480 1.00 40.56 210 SER A N 1
ATOM 1729 C CA . SER A 1 210 ? -43.845 -1.200 38.668 1.00 40.56 210 SER A CA 1
ATOM 1730 C C . SER A 1 210 ? -42.721 -2.134 39.158 1.00 40.56 210 SER A C 1
ATOM 1732 O O . SER A 1 210 ? -41.990 -2.700 38.364 1.00 40.56 210 SER A O 1
ATOM 1734 N N . ASP A 1 211 ? -42.472 -2.324 40.455 1.00 33.88 211 ASP A N 1
ATOM 1735 C CA . ASP A 1 211 ? -43.295 -2.056 41.635 1.00 33.88 211 ASP A CA 1
ATOM 1736 C C . ASP A 1 211 ? -42.416 -1.762 42.863 1.00 33.88 211 ASP A C 1
ATOM 1738 O O . ASP A 1 211 ? -41.308 -2.278 43.019 1.00 33.88 211 ASP A O 1
ATOM 1742 N N . SER A 1 212 ? -42.941 -0.923 43.750 1.00 51.56 212 SER A N 1
ATOM 1743 C CA . SER A 1 212 ? -42.377 -0.583 45.055 1.00 51.56 212 SER A CA 1
ATOM 1744 C C . SER A 1 212 ? -42.203 -1.808 45.953 1.00 51.56 212 SER A C 1
ATOM 1746 O O . SER A 1 212 ? -43.172 -2.541 46.125 1.00 51.56 212 SER A O 1
ATOM 1748 N N . ASN A 1 213 ? -41.050 -1.954 46.624 1.00 43.22 213 ASN A N 1
ATOM 1749 C CA . ASN A 1 213 ? -40.988 -2.555 47.963 1.00 43.22 213 ASN A CA 1
ATOM 1750 C C . ASN A 1 213 ? -39.713 -2.174 48.746 1.00 43.22 213 ASN A C 1
ATOM 1752 O O . ASN A 1 213 ? -38.603 -2.531 48.370 1.00 43.22 213 ASN A O 1
ATOM 1756 N N . MET A 1 214 ? -39.955 -1.462 49.855 1.00 49.50 214 MET A N 1
ATOM 1757 C CA . MET A 1 214 ? -39.195 -1.343 51.113 1.00 49.50 214 MET A CA 1
ATOM 1758 C C . MET A 1 214 ? -37.660 -1.260 51.035 1.00 49.50 214 MET A C 1
ATOM 1760 O O . MET A 1 214 ? -36.961 -2.266 51.131 1.00 49.50 214 MET A O 1
ATOM 1764 N N . SER A 1 215 ? -37.139 -0.030 50.968 1.00 46.16 215 SER A N 1
ATOM 1765 C CA . SER A 1 215 ? -35.717 0.275 51.166 1.00 46.16 215 SER A CA 1
ATOM 1766 C C . SER A 1 215 ? -35.409 0.583 52.635 1.00 46.16 215 SER A C 1
ATOM 1768 O O . SER A 1 215 ? -36.037 1.464 53.220 1.00 46.16 215 SER A O 1
ATOM 1770 N N . ASP A 1 216 ? -34.399 -0.090 53.186 1.00 56.41 216 ASP A N 1
ATOM 1771 C CA . ASP A 1 216 ? -33.697 0.292 54.417 1.00 56.41 216 ASP A CA 1
ATOM 1772 C C . ASP A 1 216 ? -33.229 1.763 54.331 1.00 56.41 216 ASP A C 1
ATOM 1774 O O . ASP A 1 216 ? -32.526 2.139 53.387 1.00 56.41 216 ASP A O 1
ATOM 1778 N N . ASP A 1 217 ? -33.578 2.598 55.316 1.00 59.38 217 ASP A N 1
ATOM 1779 C CA . ASP A 1 217 ? -33.248 4.040 55.342 1.00 59.38 217 ASP A CA 1
ATOM 1780 C C . ASP A 1 217 ? -31.729 4.314 55.283 1.00 59.38 217 ASP A C 1
ATOM 1782 O O . ASP A 1 217 ? -31.289 5.360 54.800 1.00 59.38 217 ASP A O 1
ATOM 1786 N N . ALA A 1 218 ? -30.903 3.352 55.711 1.00 58.50 218 ALA A N 1
ATOM 1787 C CA . ALA A 1 218 ? -29.446 3.444 55.630 1.00 58.50 218 ALA A CA 1
ATOM 1788 C C . ALA A 1 218 ? -28.908 3.332 54.188 1.00 58.50 218 ALA A C 1
ATOM 1790 O O . ALA A 1 218 ? -27.939 4.014 53.846 1.00 58.50 218 ALA A O 1
ATOM 1791 N N . ASN A 1 219 ? -29.543 2.533 53.321 1.00 54.44 219 ASN A N 1
ATOM 1792 C CA . ASN A 1 219 ? -29.118 2.382 51.921 1.00 54.44 219 ASN A CA 1
ATOM 1793 C C . ASN A 1 219 ? -29.525 3.591 51.065 1.00 54.44 219 ASN A C 1
ATOM 1795 O O . ASN A 1 219 ? -28.798 3.970 50.146 1.00 54.44 219 ASN A O 1
ATOM 1799 N N . ASN A 1 220 ? -30.615 4.279 51.424 1.00 56.66 220 ASN A N 1
ATOM 1800 C CA . ASN A 1 220 ? -30.993 5.547 50.791 1.00 56.66 220 ASN A CA 1
ATOM 1801 C C . ASN A 1 220 ? -30.047 6.710 51.131 1.00 56.66 220 ASN A C 1
ATOM 1803 O O . ASN A 1 220 ? -29.981 7.673 50.366 1.00 56.66 220 ASN A O 1
ATOM 1807 N N . TYR A 1 221 ? -29.286 6.629 52.229 1.00 63.03 221 TYR A N 1
ATOM 1808 C CA . TYR A 1 221 ? -28.300 7.651 52.603 1.00 63.03 221 TYR A CA 1
ATOM 1809 C C . TYR A 1 221 ? -27.050 7.629 51.701 1.00 63.03 221 TYR A C 1
ATOM 1811 O O . TYR A 1 221 ? -26.447 8.670 51.443 1.00 63.03 221 TYR A O 1
ATOM 1819 N N . PHE A 1 222 ? -26.691 6.455 51.168 1.00 65.12 222 PHE A N 1
ATOM 1820 C CA . PHE A 1 222 ? -25.560 6.239 50.252 1.00 65.12 222 PHE A CA 1
ATOM 1821 C C . PHE A 1 222 ? -26.023 5.788 48.857 1.00 65.12 222 PHE A C 1
ATOM 1823 O O . PHE A 1 222 ? -25.390 4.957 48.197 1.00 65.12 222 PHE A O 1
ATOM 1830 N N . ASN A 1 223 ? -27.120 6.372 48.383 1.00 56.12 223 ASN A N 1
ATOM 1831 C CA . ASN A 1 223 ? -27.758 6.101 47.091 1.00 56.12 223 ASN A CA 1
ATOM 1832 C C . ASN A 1 223 ? -26.863 6.333 45.848 1.00 56.12 223 ASN A C 1
ATOM 1834 O O . ASN A 1 223 ? -27.207 5.894 44.751 1.00 56.12 223 ASN A O 1
ATOM 1838 N N . TRP A 1 224 ? -25.680 6.949 45.986 1.00 60.00 224 TRP A N 1
ATOM 1839 C CA . TRP A 1 224 ? -24.683 7.019 44.906 1.00 60.00 224 TRP A CA 1
ATOM 1840 C C . TRP A 1 224 ? -23.958 5.689 44.636 1.00 60.00 224 TRP A C 1
ATOM 1842 O O . TRP A 1 224 ? -23.292 5.553 43.607 1.00 60.00 224 TRP A O 1
ATOM 1852 N N . SER A 1 225 ? -24.022 4.730 45.564 1.00 55.03 225 SER A N 1
ATOM 1853 C CA . SER A 1 225 ? -23.181 3.529 45.537 1.00 55.03 225 SER A CA 1
ATOM 1854 C C . SER A 1 225 ? -23.762 2.367 44.724 1.00 55.03 225 SER A C 1
ATOM 1856 O O . SER A 1 225 ? -22.994 1.538 44.235 1.00 55.03 225 SER A O 1
ATOM 1858 N N . GLU A 1 226 ? -25.083 2.306 44.520 1.00 53.16 226 GLU A N 1
ATOM 1859 C CA . GLU A 1 226 ? -25.736 1.045 44.133 1.00 53.16 226 GLU A CA 1
ATOM 1860 C C . GLU A 1 226 ? -25.926 0.836 42.620 1.00 53.16 226 GLU A C 1
ATOM 1862 O O . GLU A 1 226 ? -25.827 -0.304 42.163 1.00 53.16 226 GLU A O 1
ATOM 1867 N N . ASN A 1 227 ? -26.103 1.897 41.817 1.00 52.81 227 ASN A N 1
ATOM 1868 C CA . ASN A 1 227 ? -26.465 1.741 40.393 1.00 52.81 227 ASN A CA 1
ATOM 1869 C C . ASN A 1 227 ? -25.366 2.117 39.386 1.00 52.81 227 ASN A C 1
ATOM 1871 O O . ASN A 1 227 ? -25.285 1.510 38.321 1.00 52.81 227 ASN A O 1
ATOM 1875 N N . LYS A 1 228 ? -24.476 3.065 39.712 1.00 51.75 228 LYS A N 1
ATOM 1876 C CA . LYS A 1 228 ? -23.370 3.454 38.812 1.00 51.75 228 LYS A CA 1
ATOM 1877 C C . LYS A 1 228 ? -22.196 2.465 38.866 1.00 51.75 228 LYS A C 1
ATOM 1879 O O . LYS A 1 228 ? -21.547 2.207 37.861 1.00 51.75 228 LYS A O 1
ATOM 1884 N N . SER A 1 229 ? -21.972 1.854 40.031 1.00 56.84 229 SER A N 1
ATOM 1885 C CA . SER A 1 229 ? -20.802 1.013 40.312 1.00 56.84 229 SER A CA 1
ATOM 1886 C C . SER A 1 229 ? -20.830 -0.344 39.599 1.00 56.84 229 SER A C 1
ATOM 1888 O O . SER A 1 229 ? -19.830 -0.732 39.006 1.00 56.84 229 SER A O 1
ATOM 1890 N N . LYS A 1 230 ? -21.957 -1.071 39.603 1.00 58.81 230 LYS A N 1
ATOM 1891 C CA . LYS A 1 230 ? -22.044 -2.427 39.017 1.00 58.81 230 LYS A CA 1
ATOM 1892 C C . LYS A 1 230 ? -21.908 -2.434 37.491 1.00 58.81 230 LYS A C 1
ATOM 1894 O O . LYS A 1 230 ? -21.282 -3.334 36.933 1.00 58.81 230 LYS A O 1
ATOM 1899 N N . VAL A 1 231 ? -22.485 -1.428 36.838 1.00 60.59 231 VAL A N 1
ATOM 1900 C CA . VAL A 1 231 ? -22.437 -1.229 35.384 1.00 60.59 231 VAL A CA 1
ATOM 1901 C C . VAL A 1 231 ? -21.014 -0.899 34.924 1.00 60.59 231 VAL A C 1
ATOM 1903 O O . VAL A 1 231 ? -20.490 -1.591 34.048 1.00 60.59 231 VAL A O 1
ATOM 1906 N N . ASP A 1 232 ? -20.364 0.075 35.567 1.00 67.06 232 ASP A N 1
ATOM 1907 C CA . ASP A 1 232 ? -18.979 0.445 35.253 1.00 67.06 232 ASP A CA 1
ATOM 1908 C C . ASP A 1 232 ? -18.012 -0.718 35.536 1.00 67.06 232 ASP A C 1
ATOM 1910 O O . ASP A 1 232 ? -17.156 -1.025 34.705 1.00 67.06 232 ASP A O 1
ATOM 1914 N N . LEU A 1 233 ? -18.205 -1.455 36.640 1.00 72.94 233 LEU A N 1
ATOM 1915 C CA . LEU A 1 233 ? -17.389 -2.627 36.988 1.00 72.94 233 LEU A CA 1
ATOM 1916 C C . LEU A 1 233 ? -17.475 -3.745 35.937 1.00 72.94 233 LEU A C 1
ATOM 1918 O O . LEU A 1 233 ? -16.449 -4.322 35.576 1.00 72.94 233 LEU A O 1
ATOM 1922 N N . SER A 1 234 ? -18.671 -4.057 35.425 1.00 81.06 234 SER A N 1
ATOM 1923 C CA . SER A 1 234 ? -18.844 -5.095 34.396 1.00 81.06 234 SER A CA 1
ATOM 1924 C C . SER A 1 234 ? -18.145 -4.716 33.088 1.00 81.06 234 SER A C 1
ATOM 1926 O O . SER A 1 234 ? -17.500 -5.556 32.455 1.00 81.06 234 SER A O 1
ATOM 1928 N N . LEU A 1 235 ? -18.256 -3.450 32.679 1.00 85.81 235 LEU A N 1
ATOM 1929 C CA . LEU A 1 235 ? -17.622 -2.964 31.460 1.00 85.81 235 LEU A CA 1
ATOM 1930 C C . LEU A 1 235 ? -16.094 -2.920 31.593 1.00 85.81 235 LEU A C 1
ATOM 1932 O O . LEU A 1 235 ? -15.375 -3.352 30.689 1.00 85.81 235 LEU A O 1
ATOM 1936 N N . GLU A 1 236 ? -15.582 -2.434 32.723 1.00 86.44 236 GLU A N 1
ATOM 1937 C CA . GLU A 1 236 ? -14.144 -2.407 32.990 1.00 86.44 236 GLU A CA 1
ATOM 1938 C C . GLU A 1 236 ? -13.536 -3.812 33.023 1.00 86.44 236 GLU A C 1
ATOM 1940 O O . GLU A 1 236 ? -12.441 -4.022 32.486 1.00 86.44 236 GLU A O 1
ATOM 1945 N N . GLN A 1 237 ? -14.249 -4.795 33.581 1.00 87.62 237 GLN A N 1
ATOM 1946 C CA . GLN A 1 237 ? -13.841 -6.201 33.550 1.00 87.62 237 GLN A CA 1
ATOM 1947 C C . GLN A 1 237 ? -13.788 -6.750 32.117 1.00 87.62 237 GLN A C 1
ATOM 1949 O O . GLN A 1 237 ? -12.808 -7.410 31.756 1.00 87.62 237 GLN A O 1
ATOM 1954 N N . GLU A 1 238 ? -14.789 -6.450 31.280 1.00 90.81 238 GLU A N 1
ATOM 1955 C CA . GLU A 1 238 ? -14.813 -6.851 29.866 1.00 90.81 238 GLU A CA 1
ATOM 1956 C C . GLU A 1 238 ? -13.618 -6.258 29.101 1.00 90.81 238 GLU A C 1
ATOM 1958 O O . GLU A 1 238 ? -12.862 -6.984 28.446 1.00 90.81 238 GLU A O 1
ATOM 1963 N N . ILE A 1 239 ? -13.392 -4.947 29.235 1.00 91.56 239 ILE A N 1
ATOM 1964 C CA . ILE A 1 239 ? -12.286 -4.233 28.584 1.00 91.56 239 ILE A CA 1
ATOM 1965 C C . ILE A 1 239 ? -10.937 -4.793 29.042 1.00 91.56 239 ILE A C 1
ATOM 1967 O O . ILE A 1 239 ? -10.063 -5.066 28.214 1.00 91.56 239 ILE A O 1
ATOM 1971 N N . THR A 1 240 ? -10.762 -5.008 30.345 1.00 91.19 240 THR A N 1
ATOM 1972 C CA . THR A 1 240 ? -9.516 -5.543 30.909 1.00 91.19 240 THR A CA 1
ATOM 1973 C C . THR A 1 240 ? -9.254 -6.961 30.409 1.00 91.19 240 THR A C 1
ATOM 1975 O O . THR A 1 240 ? -8.139 -7.269 29.982 1.00 91.19 240 THR A O 1
ATOM 1978 N N . ARG A 1 241 ? -10.286 -7.816 30.368 1.00 92.06 241 ARG A N 1
ATOM 1979 C CA . ARG A 1 241 ? -10.195 -9.172 29.808 1.00 92.06 241 ARG A CA 1
ATOM 1980 C C . ARG A 1 241 ? -9.866 -9.155 28.316 1.00 92.06 241 ARG A C 1
ATOM 1982 O O . ARG A 1 241 ? -9.105 -9.999 27.846 1.00 92.06 241 ARG A O 1
ATOM 1989 N N . TYR A 1 242 ? -10.409 -8.209 27.555 1.00 93.31 242 TYR A N 1
ATOM 1990 C CA . TYR A 1 242 ? -10.064 -8.047 26.145 1.00 93.31 242 TYR A CA 1
ATOM 1991 C C . TYR A 1 242 ? -8.595 -7.639 25.961 1.00 93.31 242 TYR A C 1
ATOM 1993 O O . TYR A 1 242 ? -7.894 -8.238 25.138 1.00 93.31 242 TYR A O 1
ATOM 2001 N N . LEU A 1 243 ? -8.113 -6.656 26.726 1.00 91.06 243 LEU A N 1
ATOM 2002 C CA . LEU A 1 243 ? -6.746 -6.142 26.616 1.00 91.06 243 LEU A CA 1
ATOM 2003 C C . LEU A 1 243 ? -5.689 -7.146 27.100 1.00 91.06 243 LEU A C 1
ATOM 2005 O O . LEU A 1 243 ? -4.609 -7.191 26.517 1.00 91.06 243 LEU A O 1
ATOM 2009 N N . SER A 1 244 ? -6.003 -7.985 28.094 1.00 90.00 244 SER A N 1
ATOM 2010 C CA . SER A 1 244 ? -5.071 -8.991 28.628 1.00 90.00 244 SER A CA 1
ATOM 2011 C C . SER A 1 244 ? -4.872 -10.205 27.715 1.00 90.00 244 SER A C 1
ATOM 2013 O O . SER A 1 244 ? -3.819 -10.842 27.752 1.00 90.00 244 SER A O 1
ATOM 2015 N N . LYS A 1 245 ? -5.853 -10.534 26.862 1.00 89.88 245 LYS A N 1
ATOM 2016 C CA . LYS A 1 245 ? -5.714 -11.625 25.885 1.00 89.88 245 LYS A CA 1
ATOM 2017 C C . LYS A 1 245 ? -4.593 -11.334 24.885 1.00 89.88 245 LYS A C 1
ATOM 2019 O O . LYS A 1 245 ? -4.403 -10.194 24.457 1.00 89.88 245 LYS A O 1
ATOM 2024 N N . SER A 1 246 ? -3.916 -12.378 24.412 1.00 88.38 246 SER A N 1
ATOM 2025 C CA . SER A 1 246 ? -2.929 -12.227 23.345 1.00 88.38 246 SER A CA 1
ATOM 2026 C C . SER A 1 246 ? -3.579 -11.745 22.033 1.00 88.38 246 SER A C 1
ATOM 2028 O O . SER A 1 246 ? -4.787 -11.919 21.816 1.00 88.38 246 SER A O 1
ATOM 2030 N N . PRO A 1 247 ? -2.813 -11.082 21.155 1.00 90.25 247 PRO A N 1
ATOM 2031 C CA . PRO A 1 247 ? -3.326 -10.552 19.901 1.00 90.25 247 PRO A CA 1
ATOM 2032 C C . PRO A 1 247 ? -3.561 -11.689 18.917 1.00 90.25 247 PRO A C 1
ATOM 2034 O O . PRO A 1 247 ? -2.736 -12.591 18.779 1.00 90.25 247 PRO A O 1
ATOM 2037 N N . THR A 1 248 ? -4.677 -11.644 18.197 1.00 89.94 248 THR A N 1
ATOM 2038 C CA . THR A 1 248 ? -5.028 -12.699 17.244 1.00 89.94 248 THR A CA 1
ATOM 2039 C C . THR A 1 248 ? -5.749 -12.143 16.030 1.00 89.94 248 THR A C 1
ATOM 2041 O O . THR A 1 248 ? -6.446 -11.134 16.103 1.00 89.94 248 THR A O 1
ATOM 2044 N N . LYS A 1 249 ? -5.619 -12.836 14.900 1.00 85.69 249 LYS A N 1
ATOM 2045 C CA . LYS A 1 249 ? -6.425 -12.567 13.702 1.00 85.69 249 LYS A CA 1
ATOM 2046 C C . LYS A 1 249 ? -7.820 -13.195 13.785 1.00 85.69 249 LYS A C 1
ATOM 2048 O O . LYS A 1 249 ? -8.664 -12.890 12.950 1.00 85.69 249 LYS A O 1
ATOM 2053 N N . ASN A 1 250 ? -8.062 -14.077 14.757 1.00 87.56 250 ASN A N 1
ATOM 2054 C CA . ASN A 1 250 ? -9.349 -14.740 14.920 1.00 87.56 250 ASN A CA 1
ATOM 2055 C C . ASN A 1 250 ? -10.358 -13.819 15.625 1.00 87.56 250 ASN A C 1
ATOM 2057 O O . ASN A 1 250 ? -10.189 -13.474 16.795 1.00 87.56 250 ASN A O 1
ATOM 2061 N N . LEU A 1 251 ? -11.430 -13.459 14.920 1.00 88.81 251 LEU A N 1
ATOM 2062 C CA . LEU A 1 251 ? -12.473 -12.570 15.432 1.00 88.81 251 LEU A CA 1
ATOM 2063 C C . LEU A 1 251 ? -13.474 -13.261 16.365 1.00 88.81 251 LEU A C 1
ATOM 2065 O O . LEU A 1 251 ? -14.229 -12.569 17.041 1.00 88.81 251 LEU A O 1
ATOM 2069 N N . ASN A 1 252 ? -13.453 -14.594 16.479 1.00 89.31 252 ASN A N 1
ATOM 2070 C CA . ASN A 1 252 ? -14.362 -15.327 17.368 1.00 89.31 252 ASN A CA 1
ATOM 2071 C C . ASN A 1 252 ? -14.202 -14.923 18.839 1.00 89.31 252 ASN A C 1
ATOM 2073 O O . ASN A 1 252 ? -15.155 -15.032 19.603 1.00 89.31 252 ASN A O 1
ATOM 2077 N N . ILE A 1 253 ? -13.038 -14.385 19.222 1.00 89.44 253 ILE A N 1
ATOM 2078 C CA . ILE A 1 253 ? -12.789 -13.854 20.569 1.00 89.44 253 ILE A CA 1
ATOM 2079 C C . ILE A 1 253 ? -13.772 -12.734 20.935 1.00 89.44 253 ILE A C 1
ATOM 2081 O O . ILE A 1 253 ? -14.121 -12.590 22.104 1.00 89.44 253 ILE A O 1
ATOM 2085 N N . LEU A 1 254 ? -14.249 -11.967 19.949 1.00 90.25 254 LEU A N 1
ATOM 2086 C CA . LEU A 1 254 ? -15.221 -10.897 20.170 1.00 90.25 254 LEU A CA 1
ATOM 2087 C C . LEU A 1 254 ? -16.598 -11.437 20.583 1.00 90.25 254 LEU A C 1
ATOM 2089 O O . LEU A 1 254 ? -17.376 -10.704 21.177 1.00 90.25 254 LEU A O 1
ATOM 2093 N N . ASN A 1 255 ? -16.919 -12.709 20.327 1.00 89.94 255 ASN A N 1
ATOM 2094 C CA . ASN A 1 255 ? -18.197 -13.282 20.764 1.00 89.94 255 ASN A CA 1
ATOM 2095 C C . ASN A 1 255 ? -18.302 -13.396 22.291 1.00 89.94 255 ASN A C 1
ATOM 2097 O O . ASN A 1 255 ? -19.408 -13.382 22.816 1.00 89.94 255 ASN A O 1
ATOM 2101 N N . GLU A 1 256 ? -17.170 -13.466 22.994 1.00 89.19 256 GLU A N 1
ATOM 2102 C CA . GLU A 1 256 ? -17.129 -13.458 24.460 1.00 89.19 256 GLU A CA 1
ATOM 2103 C C . GLU A 1 256 ? -17.195 -12.037 25.056 1.00 89.19 256 GLU A C 1
ATOM 2105 O O . GLU A 1 256 ? -17.278 -11.906 26.274 1.00 89.19 256 GLU A O 1
ATOM 2110 N N . MET A 1 257 ? -17.098 -10.990 24.224 1.00 90.38 257 MET A N 1
ATOM 2111 C CA . MET A 1 257 ? -16.981 -9.580 24.627 1.00 90.38 257 MET A CA 1
ATOM 2112 C C . MET A 1 257 ? -18.046 -8.746 23.888 1.00 90.38 257 MET A C 1
ATOM 2114 O O . MET A 1 257 ? -17.755 -8.172 22.830 1.00 90.38 257 MET A O 1
ATOM 2118 N N . PRO A 1 258 ? -19.305 -8.729 24.363 1.00 90.75 258 PRO A N 1
ATOM 2119 C CA . PRO A 1 258 ? -20.427 -8.160 23.619 1.00 90.75 258 PRO A CA 1
ATOM 2120 C C . PRO A 1 258 ? -20.276 -6.658 23.348 1.00 90.75 258 PRO A C 1
ATOM 2122 O O . PRO A 1 258 ? -20.615 -6.201 22.252 1.00 90.75 258 PRO A O 1
ATOM 2125 N N . THR A 1 259 ? -19.742 -5.889 24.294 1.00 91.44 259 THR A N 1
ATOM 2126 C CA . THR A 1 259 ? -19.562 -4.441 24.146 1.00 91.44 259 THR A CA 1
ATOM 2127 C C . THR A 1 259 ? -18.420 -4.139 23.185 1.00 91.44 259 THR A C 1
ATOM 2129 O O . THR A 1 259 ? -18.587 -3.367 22.236 1.00 91.44 259 THR A O 1
ATOM 2132 N N . VAL A 1 260 ? -17.279 -4.816 23.350 1.00 93.12 260 VAL A N 1
ATOM 2133 C CA . VAL A 1 260 ? -16.128 -4.659 22.445 1.00 93.12 260 VAL A CA 1
ATOM 2134 C C . VAL A 1 260 ? -16.496 -5.077 21.021 1.00 93.12 260 VAL A C 1
ATOM 2136 O O . VAL A 1 260 ? -16.084 -4.425 20.063 1.00 93.12 260 VAL A O 1
ATOM 2139 N N . LYS A 1 261 ? -17.325 -6.115 20.856 1.00 94.56 261 LYS A N 1
ATOM 2140 C CA . LYS A 1 261 ? -17.849 -6.533 19.549 1.00 94.56 261 LYS A CA 1
ATOM 2141 C C . LYS A 1 261 ? -18.695 -5.447 18.888 1.00 94.56 261 LYS A C 1
ATOM 2143 O O . LYS A 1 261 ? -18.536 -5.221 17.690 1.00 94.56 261 LYS A O 1
ATOM 2148 N N . LYS A 1 262 ? -19.565 -4.758 19.635 1.00 93.75 262 LYS A N 1
ATOM 2149 C CA . LYS A 1 262 ? -20.364 -3.637 19.102 1.00 93.75 262 LYS A CA 1
ATOM 2150 C C . LYS A 1 262 ? -19.474 -2.486 18.642 1.00 93.75 262 LYS A C 1
ATOM 2152 O O . LYS A 1 262 ? -19.648 -1.997 17.528 1.00 93.75 262 LYS A O 1
ATOM 2157 N N . VAL A 1 263 ? -18.476 -2.118 19.449 1.00 94.69 263 VAL A N 1
ATOM 2158 C CA . VAL A 1 263 ? -17.467 -1.115 19.066 1.00 94.69 263 VAL A CA 1
ATOM 2159 C C . VAL A 1 263 ? -16.734 -1.565 17.803 1.00 94.69 263 VAL A C 1
ATOM 2161 O O . VAL A 1 263 ? -16.673 -0.818 16.829 1.00 94.69 263 VAL A O 1
ATOM 2164 N N . PHE A 1 264 ? -16.249 -2.807 17.761 1.00 95.25 264 PHE A N 1
ATOM 2165 C CA . PHE A 1 264 ? -15.583 -3.343 16.579 1.00 95.25 264 PHE A CA 1
ATOM 2166 C C . PHE A 1 264 ? -16.463 -3.196 15.333 1.00 95.25 264 PHE A C 1
ATOM 2168 O O . PHE A 1 264 ? -16.020 -2.606 14.355 1.00 95.25 264 PHE A O 1
ATOM 2175 N N . LEU A 1 265 ? -17.721 -3.644 15.373 1.00 94.38 265 LEU A N 1
ATOM 2176 C CA . LEU A 1 265 ? -18.640 -3.550 14.235 1.00 94.38 265 LEU A CA 1
ATOM 2177 C C . LEU A 1 265 ? -18.912 -2.098 13.807 1.00 94.38 265 LEU A C 1
ATOM 2179 O O . LEU A 1 265 ? -18.897 -1.801 12.613 1.00 94.38 265 LEU A O 1
ATOM 2183 N N . LYS A 1 266 ? -19.106 -1.179 14.758 1.00 94.31 266 LYS A N 1
ATOM 2184 C CA . LYS A 1 266 ? -19.357 0.240 14.463 1.00 94.31 266 LYS A CA 1
ATOM 2185 C C . LYS A 1 266 ? -18.176 0.899 13.746 1.00 94.31 266 LYS A C 1
ATOM 2187 O O . LYS A 1 266 ? -18.378 1.632 12.783 1.00 94.31 266 LYS A O 1
ATOM 2192 N N . PHE A 1 267 ? -16.953 0.646 14.209 1.00 94.69 267 PHE A N 1
ATOM 2193 C CA . PHE A 1 267 ? -15.773 1.385 13.753 1.00 94.69 267 PHE A CA 1
ATOM 2194 C C . PHE A 1 267 ? -14.967 0.676 12.653 1.00 94.69 267 PHE A C 1
ATOM 2196 O O . PHE A 1 267 ? -14.231 1.337 11.926 1.00 94.69 267 PHE A O 1
ATOM 2203 N N . ASN A 1 268 ? -15.090 -0.647 12.502 1.00 93.75 268 ASN A N 1
ATOM 2204 C CA . ASN A 1 268 ? -14.304 -1.428 11.536 1.00 93.75 268 ASN A CA 1
ATOM 2205 C C . ASN A 1 268 ? -15.050 -1.818 10.255 1.00 93.75 268 ASN A C 1
ATOM 2207 O O . ASN A 1 268 ? -14.422 -2.372 9.355 1.00 93.75 268 ASN A O 1
ATOM 2211 N N . THR A 1 269 ? -16.351 -1.538 10.148 1.00 90.19 269 THR A N 1
ATOM 2212 C CA . THR A 1 269 ? -17.126 -1.767 8.916 1.00 90.19 269 THR A CA 1
ATOM 2213 C C . THR A 1 269 ? -16.762 -0.842 7.747 1.00 90.19 269 THR A C 1
ATOM 2215 O O . THR A 1 269 ? -16.847 -1.313 6.610 1.00 90.19 269 THR A O 1
ATOM 2218 N N . PRO A 1 270 ? -16.323 0.421 7.947 1.00 89.62 270 PRO A N 1
ATOM 2219 C CA . PRO A 1 270 ? -15.813 1.228 6.846 1.00 89.62 270 PRO A CA 1
ATOM 2220 C C . PRO A 1 270 ? -14.550 0.619 6.229 1.00 89.62 270 PRO A C 1
ATOM 2222 O O . PRO A 1 270 ? -13.688 0.076 6.923 1.00 89.62 270 PRO A O 1
ATOM 2225 N N . LEU A 1 271 ? -14.413 0.747 4.910 1.00 85.94 271 LEU A N 1
ATOM 2226 C CA . LEU A 1 271 ? -13.234 0.274 4.190 1.00 85.94 271 LEU A CA 1
ATOM 2227 C C . LEU A 1 271 ? -12.161 1.372 4.128 1.00 85.94 271 LEU A C 1
ATOM 2229 O O . LEU A 1 271 ? -12.482 2.520 3.817 1.00 85.94 271 LEU A O 1
ATOM 2233 N N . PRO A 1 272 ? -10.876 1.038 4.344 1.00 85.94 272 PRO A N 1
ATOM 2234 C CA . PRO A 1 272 ? -9.783 2.008 4.274 1.00 85.94 272 PRO A CA 1
ATOM 2235 C C . PRO A 1 272 ? -9.438 2.452 2.842 1.00 85.94 272 PRO A C 1
ATOM 2237 O O . PRO A 1 272 ? -8.665 3.391 2.664 1.00 85.94 272 PRO A O 1
ATOM 2240 N N . SER A 1 273 ? -9.985 1.799 1.809 1.00 86.56 273 SER A N 1
ATOM 2241 C CA . SER A 1 273 ? -9.721 2.126 0.406 1.00 86.56 273 SER A CA 1
ATOM 2242 C C . SER A 1 273 ? -10.950 1.950 -0.489 1.00 86.56 273 SER A C 1
ATOM 2244 O O . SER A 1 273 ? -11.696 0.978 -0.361 1.00 86.56 273 SER A O 1
ATOM 2246 N N . SER A 1 274 ? -11.095 2.842 -1.476 1.00 85.81 274 SER A N 1
ATOM 2247 C CA . SER A 1 274 ? -12.075 2.737 -2.567 1.00 85.81 274 SER A CA 1
ATOM 2248 C C . SER A 1 274 ? -11.802 1.578 -3.527 1.00 85.81 274 SER A C 1
ATOM 2250 O O . SER A 1 274 ? -12.667 1.251 -4.337 1.00 85.81 274 SER A O 1
ATOM 2252 N N . ALA A 1 275 ? -10.635 0.930 -3.447 1.00 82.94 275 ALA A N 1
ATOM 2253 C CA . ALA A 1 275 ? -10.241 -0.130 -4.371 1.00 82.94 275 ALA A CA 1
ATOM 2254 C C . ALA A 1 275 ? -11.240 -1.302 -4.410 1.00 82.94 275 ALA A C 1
ATOM 2256 O O . ALA A 1 275 ? -11.428 -1.915 -5.460 1.00 82.94 275 ALA A O 1
ATOM 2257 N N . ALA A 1 276 ? -11.921 -1.590 -3.294 1.00 78.31 276 ALA A N 1
ATOM 2258 C CA . ALA A 1 276 ? -13.002 -2.575 -3.264 1.00 78.31 276 ALA A CA 1
ATOM 2259 C C . ALA A 1 276 ? -14.154 -2.194 -4.212 1.00 78.31 276 ALA A C 1
ATOM 2261 O O . ALA A 1 276 ? -14.640 -3.029 -4.973 1.00 78.31 276 ALA A O 1
ATOM 2262 N N . VAL A 1 277 ? -14.532 -0.915 -4.231 1.00 81.00 277 VAL A N 1
ATOM 2263 C CA . VAL A 1 277 ? -15.588 -0.375 -5.096 1.00 81.00 277 VAL A CA 1
ATOM 2264 C C . VAL A 1 277 ? -15.120 -0.293 -6.554 1.00 81.00 277 VAL A C 1
ATOM 2266 O O . VAL A 1 277 ? -15.857 -0.658 -7.466 1.00 81.00 277 VAL A O 1
ATOM 2269 N N . GLU A 1 278 ? -13.870 0.099 -6.808 1.00 81.12 278 GLU A N 1
ATOM 2270 C CA . GLU A 1 278 ? -13.304 0.129 -8.168 1.00 81.12 278 GLU A CA 1
ATOM 2271 C C . GLU A 1 278 ? -13.337 -1.245 -8.853 1.00 81.12 278 GLU A C 1
ATOM 2273 O O . GLU A 1 278 ? -13.556 -1.348 -10.063 1.00 81.12 278 GLU A O 1
ATOM 2278 N N . ARG A 1 279 ? -13.178 -2.332 -8.092 1.00 77.94 279 ARG A N 1
ATOM 2279 C CA . ARG A 1 279 ? -13.302 -3.693 -8.634 1.00 77.94 279 ARG A CA 1
ATOM 2280 C C . ARG A 1 279 ? -14.735 -4.076 -8.960 1.00 77.94 279 ARG A C 1
ATOM 2282 O O . ARG A 1 279 ? -14.946 -4.737 -9.977 1.00 77.94 279 ARG A O 1
ATOM 2289 N N . ILE A 1 280 ? -15.706 -3.621 -8.169 1.00 80.69 280 ILE A N 1
ATOM 2290 C CA . ILE A 1 280 ? -17.125 -3.732 -8.527 1.00 80.69 280 ILE A CA 1
ATOM 2291 C C . ILE A 1 280 ? -17.347 -3.049 -9.884 1.00 80.69 280 ILE A C 1
ATOM 2293 O O . ILE A 1 280 ? -17.905 -3.660 -10.793 1.00 80.69 280 ILE A O 1
ATOM 2297 N N . PHE A 1 281 ? -16.805 -1.848 -10.096 1.00 79.25 281 PHE A N 1
ATOM 2298 C CA . PHE A 1 281 ? -16.900 -1.173 -11.395 1.00 79.25 281 PHE A CA 1
ATOM 2299 C C . PHE A 1 281 ? -16.162 -1.895 -12.527 1.00 79.25 281 PHE A C 1
ATOM 2301 O O . PHE A 1 281 ? -16.651 -1.908 -13.656 1.00 79.25 281 PHE A O 1
ATOM 2308 N N . SER A 1 282 ? -15.041 -2.562 -12.249 1.00 78.94 282 SER A N 1
ATOM 2309 C CA . SER A 1 282 ? -14.366 -3.426 -13.229 1.00 78.94 282 SER A CA 1
ATOM 2310 C C . SER A 1 282 ? -15.272 -4.578 -13.698 1.00 78.94 282 SER A C 1
ATOM 2312 O O . SER A 1 282 ? -15.401 -4.827 -14.899 1.00 78.94 282 SER A O 1
ATOM 2314 N N . ILE A 1 283 ? -15.983 -5.234 -12.769 1.00 76.19 283 ILE A N 1
ATOM 2315 C CA . ILE A 1 283 ? -17.011 -6.241 -13.092 1.00 76.19 283 ILE A CA 1
ATOM 2316 C C . ILE A 1 283 ? -18.159 -5.592 -13.876 1.00 76.19 283 ILE A C 1
ATOM 2318 O O . ILE A 1 283 ? -18.631 -6.155 -14.869 1.00 76.19 283 ILE A O 1
ATOM 2322 N N . GLY A 1 284 ? -18.567 -4.390 -13.464 1.00 71.00 284 GLY A N 1
ATOM 2323 C CA . GLY A 1 284 ? -19.558 -3.561 -14.141 1.00 71.00 284 GLY A CA 1
ATOM 2324 C C . GLY A 1 284 ? -19.201 -3.283 -15.600 1.00 71.00 284 GLY A C 1
ATOM 2325 O O . GLY A 1 284 ? -20.060 -3.433 -16.462 1.00 71.00 284 GLY A O 1
ATOM 2326 N N . GLY A 1 285 ? -17.935 -3.007 -15.918 1.00 69.25 285 GLY A N 1
ATOM 2327 C CA . GLY A 1 285 ? -17.464 -2.821 -17.296 1.00 69.25 285 GLY A CA 1
ATOM 2328 C C . GLY A 1 285 ? -17.634 -4.066 -18.175 1.00 69.25 285 GLY A C 1
ATOM 2329 O O . GLY A 1 285 ? -17.957 -3.958 -19.356 1.00 69.25 285 GLY A O 1
ATOM 2330 N N . ALA A 1 286 ? -17.501 -5.267 -17.602 1.00 70.12 286 ALA A N 1
ATOM 2331 C CA . ALA A 1 286 ? -17.794 -6.514 -18.312 1.00 70.12 286 ALA A CA 1
ATOM 2332 C C . ALA A 1 286 ? -19.306 -6.759 -18.491 1.00 70.12 286 ALA A C 1
ATOM 2334 O O . ALA A 1 286 ? -19.721 -7.486 -19.396 1.00 70.12 286 ALA A O 1
ATOM 2335 N N . VAL A 1 287 ? -20.141 -6.185 -17.621 1.00 70.44 287 VAL A N 1
ATOM 2336 C CA . VAL A 1 287 ? -21.606 -6.231 -17.731 1.00 70.44 287 VAL A CA 1
ATOM 2337 C C . VAL A 1 287 ? -22.102 -5.209 -18.764 1.00 70.44 287 VAL A C 1
ATOM 2339 O O . VAL A 1 287 ? -22.874 -5.580 -19.649 1.00 70.44 287 VAL A O 1
ATOM 2342 N N . LEU A 1 288 ? -21.598 -3.973 -18.716 1.00 68.12 288 LEU A N 1
ATOM 2343 C CA . LEU A 1 288 ? -21.822 -2.883 -19.675 1.00 68.12 288 LEU A CA 1
ATOM 2344 C C . LEU A 1 288 ? -20.873 -2.995 -20.877 1.00 68.12 288 LEU A C 1
ATOM 2346 O O . LEU A 1 288 ? -20.147 -2.067 -21.230 1.00 68.12 288 LEU A O 1
ATOM 2350 N N . SER A 1 289 ? -20.853 -4.158 -21.523 1.00 67.44 289 SER A N 1
ATOM 2351 C CA . SER A 1 289 ? -20.089 -4.314 -22.762 1.00 67.44 289 SER A CA 1
ATOM 2352 C C . SER A 1 289 ? -20.880 -3.751 -23.944 1.00 67.44 289 SER A C 1
ATOM 2354 O O . SER A 1 289 ? -22.080 -3.995 -24.041 1.00 67.44 289 SER A O 1
ATOM 2356 N N . LYS A 1 290 ? -20.202 -3.119 -24.914 1.00 62.66 290 LYS A N 1
ATOM 2357 C CA . LYS A 1 290 ? -20.816 -2.645 -26.177 1.00 62.66 290 LYS A CA 1
ATOM 2358 C C . LYS A 1 290 ? -21.567 -3.740 -26.960 1.00 62.66 290 LYS A C 1
ATOM 2360 O O . LYS A 1 290 ? -22.330 -3.424 -27.862 1.00 62.66 290 LYS A O 1
ATOM 2365 N N . LYS A 1 291 ? -21.317 -5.020 -26.645 1.00 63.34 291 LYS A N 1
ATOM 2366 C CA . LYS A 1 291 ? -21.929 -6.202 -27.277 1.00 63.34 291 LYS A CA 1
ATOM 2367 C C . LYS A 1 291 ? -23.217 -6.674 -26.594 1.00 63.34 291 LYS A C 1
ATOM 2369 O O . LYS A 1 291 ? -23.950 -7.459 -27.185 1.00 63.34 291 LYS A O 1
ATOM 2374 N N . ARG A 1 292 ? -23.488 -6.246 -25.357 1.00 64.25 292 ARG A N 1
ATOM 2375 C CA . ARG A 1 292 ? -24.769 -6.490 -24.683 1.00 64.25 292 ARG A CA 1
ATOM 2376 C C . ARG A 1 292 ? -25.670 -5.302 -25.006 1.00 64.25 292 ARG A C 1
ATOM 2378 O O . ARG A 1 292 ? -25.245 -4.164 -24.839 1.00 64.25 292 ARG A O 1
ATOM 2385 N N . GLY A 1 293 ? -26.870 -5.565 -25.525 1.00 65.12 293 GLY A N 1
ATOM 2386 C CA . GLY A 1 293 ? -27.851 -4.523 -25.837 1.00 65.12 293 GLY A CA 1
ATOM 2387 C C . GLY A 1 293 ? -28.134 -3.606 -24.640 1.00 65.12 293 GLY A C 1
ATOM 2388 O O . GLY A 1 293 ? -27.756 -3.902 -23.506 1.00 65.12 293 GLY A O 1
ATOM 2389 N N . ARG A 1 294 ? -28.792 -2.473 -24.901 1.00 67.31 294 ARG A N 1
ATOM 2390 C CA . ARG A 1 294 ? -29.051 -1.425 -23.906 1.00 67.31 294 ARG A CA 1
ATOM 2391 C C . ARG A 1 294 ? -29.818 -2.001 -22.704 1.00 67.31 294 ARG A C 1
ATOM 2393 O O . ARG A 1 294 ? -30.986 -2.353 -22.820 1.00 67.31 294 ARG A O 1
ATOM 2400 N N . MET A 1 295 ? -29.139 -2.118 -21.566 1.00 76.25 295 MET A N 1
ATOM 2401 C CA . MET A 1 295 ? -29.720 -2.565 -20.301 1.00 76.25 295 MET A CA 1
ATOM 2402 C C . MET A 1 295 ? -30.213 -1.341 -19.524 1.00 76.25 295 MET A C 1
ATOM 2404 O O . MET A 1 295 ? -29.582 -0.289 -19.593 1.00 76.25 295 MET A O 1
ATOM 2408 N N . ASN A 1 296 ? -31.345 -1.454 -18.828 1.00 84.38 296 ASN A N 1
ATOM 2409 C CA . ASN A 1 296 ? -31.794 -0.395 -17.924 1.00 84.38 296 ASN A CA 1
ATOM 2410 C C . ASN A 1 296 ? -30.950 -0.400 -16.633 1.00 84.38 296 ASN A C 1
ATOM 2412 O O . ASN A 1 296 ? -30.349 -1.421 -16.281 1.00 84.38 296 ASN A O 1
ATOM 2416 N N . ASP A 1 297 ? -30.921 0.730 -15.928 1.00 84.56 297 ASP A N 1
ATOM 2417 C CA . ASP A 1 297 ? -30.066 0.912 -14.746 1.00 84.56 297 ASP A CA 1
ATOM 2418 C C . ASP A 1 297 ? -30.399 -0.104 -13.643 1.00 84.56 297 ASP A C 1
ATOM 2420 O O . ASP A 1 297 ? -29.513 -0.743 -13.079 1.00 84.56 297 ASP A O 1
ATOM 2424 N N . LYS A 1 298 ? -31.690 -0.382 -13.435 1.00 87.00 298 LYS A N 1
ATOM 2425 C CA . LYS A 1 298 ? -32.157 -1.357 -12.439 1.00 87.00 298 LYS A CA 1
ATOM 2426 C C . LYS A 1 298 ? -31.652 -2.781 -12.709 1.00 87.00 298 LYS A C 1
ATOM 2428 O O . LYS A 1 298 ? -31.219 -3.481 -11.796 1.00 87.00 298 LYS A O 1
ATOM 2433 N N . ASN A 1 299 ? -31.686 -3.234 -13.961 1.00 85.00 299 ASN A N 1
ATOM 2434 C CA . ASN A 1 299 ? -31.178 -4.556 -14.324 1.00 85.00 299 ASN A CA 1
ATOM 2435 C C . ASN A 1 299 ? -29.649 -4.592 -14.270 1.00 85.00 299 ASN A C 1
ATOM 2437 O O . ASN A 1 299 ? -29.086 -5.636 -13.942 1.00 85.00 299 ASN A O 1
ATOM 2441 N N . PHE A 1 300 ? -28.976 -3.473 -14.552 1.00 84.44 300 PHE A N 1
ATOM 2442 C CA . PHE A 1 300 ? -27.534 -3.360 -14.363 1.00 84.44 300 PHE A CA 1
ATOM 2443 C C . PHE A 1 300 ? -27.133 -3.576 -12.907 1.00 84.44 300 PHE A C 1
ATOM 2445 O O . PHE A 1 300 ? -26.304 -4.448 -12.638 1.00 84.44 300 PHE A O 1
ATOM 2452 N N . GLU A 1 301 ? -27.758 -2.849 -11.986 1.00 86.50 301 GLU A N 1
ATOM 2453 C CA . GLU A 1 301 ? -27.506 -2.965 -10.549 1.00 86.50 301 GLU A CA 1
ATOM 2454 C C . GLU A 1 301 ? -27.779 -4.385 -10.041 1.00 86.50 301 GLU A C 1
ATOM 2456 O O . GLU A 1 301 ? -26.927 -4.978 -9.378 1.00 86.50 301 GLU A O 1
ATOM 2461 N N . ASN A 1 302 ? -28.907 -4.987 -10.435 1.00 86.50 302 ASN A N 1
ATOM 2462 C CA . ASN A 1 302 ? -29.246 -6.362 -10.058 1.00 86.50 302 ASN A CA 1
ATOM 2463 C C . ASN A 1 302 ? -28.199 -7.376 -10.546 1.00 86.50 302 ASN A C 1
ATOM 2465 O O . ASN A 1 302 ? -27.753 -8.236 -9.788 1.00 86.50 302 ASN A O 1
ATOM 2469 N N . VAL A 1 303 ? -27.767 -7.279 -11.808 1.00 84.44 303 VAL A N 1
ATOM 2470 C CA . VAL A 1 303 ? -26.749 -8.184 -12.368 1.00 84.44 303 VAL A CA 1
ATOM 2471 C C . VAL A 1 303 ? -25.392 -7.973 -11.701 1.00 84.44 303 VAL A C 1
ATOM 2473 O O . VAL A 1 303 ? -24.662 -8.942 -11.480 1.00 84.44 303 VAL A O 1
ATOM 2476 N N . LEU A 1 304 ? -25.041 -6.726 -11.388 1.00 85.38 304 LEU A N 1
ATOM 2477 C CA . LEU A 1 304 ? -23.809 -6.391 -10.687 1.00 85.38 304 LEU A CA 1
ATOM 2478 C C . LEU A 1 304 ? -23.795 -7.012 -9.286 1.00 85.38 304 LEU A C 1
ATOM 2480 O O . LEU A 1 304 ? -22.849 -7.723 -8.951 1.00 85.38 304 LEU A O 1
ATOM 2484 N N . MET A 1 305 ? -24.881 -6.843 -8.528 1.00 85.06 305 MET A N 1
ATOM 2485 C CA . MET A 1 305 ? -25.062 -7.441 -7.203 1.00 85.06 305 MET A CA 1
ATOM 2486 C C . MET A 1 305 ? -24.970 -8.968 -7.239 1.00 85.06 305 MET A C 1
ATOM 2488 O O . MET A 1 305 ? -24.225 -9.556 -6.456 1.00 85.06 305 MET A O 1
ATOM 2492 N N . LEU A 1 306 ? -25.659 -9.621 -8.180 1.00 85.19 306 LEU A N 1
ATOM 2493 C CA . LEU A 1 306 ? -25.604 -11.079 -8.333 1.00 85.19 306 LEU A CA 1
ATOM 2494 C C . LEU A 1 306 ? -24.193 -11.572 -8.677 1.00 85.19 306 LEU A C 1
ATOM 2496 O O . LEU A 1 306 ? -23.746 -12.593 -8.161 1.00 85.19 306 LEU A O 1
ATOM 2500 N N . LYS A 1 307 ? -23.462 -10.849 -9.535 1.00 82.50 307 LYS A N 1
ATOM 2501 C CA . LYS A 1 307 ? -22.085 -11.217 -9.889 1.00 82.50 307 LYS A CA 1
ATOM 2502 C C . LYS A 1 307 ? -21.112 -11.042 -8.729 1.00 82.50 307 LYS A C 1
ATOM 2504 O O . LYS A 1 307 ? -20.262 -11.910 -8.541 1.00 82.50 307 LYS A O 1
ATOM 2509 N N . CYS A 1 308 ? -21.216 -9.946 -7.983 1.00 81.06 308 CYS A N 1
ATOM 2510 C CA . CYS A 1 308 ? -20.359 -9.683 -6.827 1.00 81.06 308 CYS A CA 1
ATOM 2511 C C . CYS A 1 308 ? -20.603 -10.692 -5.697 1.00 81.06 308 CYS A C 1
ATOM 2513 O O . CYS A 1 308 ? -19.651 -11.116 -5.050 1.00 81.06 308 CYS A O 1
ATOM 2515 N N . ASN A 1 309 ? -21.850 -11.135 -5.520 1.00 81.06 309 ASN A N 1
ATOM 2516 C CA . ASN A 1 309 ? -22.249 -12.045 -4.446 1.00 81.06 309 ASN A CA 1
ATOM 2517 C C . ASN A 1 309 ? -22.311 -13.519 -4.862 1.00 81.06 309 ASN A C 1
ATOM 2519 O O . ASN A 1 309 ? -22.862 -14.332 -4.130 1.00 81.06 309 ASN A O 1
ATOM 2523 N N . LYS A 1 310 ? -21.719 -13.903 -6.000 1.00 80.00 310 LYS A N 1
ATOM 2524 C CA . LYS A 1 310 ? -21.754 -15.293 -6.488 1.00 80.00 310 LYS A CA 1
ATOM 2525 C C . LYS A 1 310 ? -21.182 -16.315 -5.491 1.00 80.00 310 LYS A C 1
ATOM 2527 O O . LYS A 1 310 ? -21.496 -17.486 -5.587 1.00 80.00 310 LYS A O 1
ATOM 2532 N N . SER A 1 311 ? -20.311 -15.905 -4.571 1.00 76.06 311 SER A N 1
ATOM 2533 C CA . SER A 1 311 ? -19.767 -16.794 -3.533 1.00 76.06 311 SER A CA 1
ATOM 2534 C C . SER A 1 311 ? -20.656 -16.933 -2.293 1.00 76.06 311 SER A C 1
ATOM 2536 O O . SER A 1 311 ? -20.323 -17.716 -1.411 1.00 76.06 311 SER A O 1
ATOM 2538 N N . LEU A 1 312 ? -21.707 -16.118 -2.180 1.00 68.75 312 LEU A N 1
ATOM 2539 C CA . LEU A 1 312 ? -22.657 -16.111 -1.062 1.00 68.75 312 LEU A CA 1
ATOM 2540 C C . LEU A 1 312 ? -23.988 -16.794 -1.423 1.00 68.75 312 LEU A C 1
ATOM 2542 O O . LEU A 1 312 ? -24.825 -16.970 -0.543 1.00 68.75 312 LEU A O 1
ATOM 2546 N N . ILE A 1 313 ? -24.173 -17.126 -2.705 1.00 50.06 313 ILE A N 1
ATOM 2547 C CA . ILE A 1 313 ? -25.349 -17.769 -3.307 1.00 50.06 313 ILE A CA 1
ATOM 2548 C C . ILE A 1 313 ? -24.910 -19.141 -3.810 1.00 50.06 313 ILE A C 1
ATOM 2550 O O . ILE A 1 313 ? -25.637 -20.120 -3.550 1.00 50.06 313 ILE A O 1
#

Sequence (313 aa):
MLNYRKQSRLTFSKCQALWNKQNRSPQIADIIKMNLGVYLKTPNQTRWNCWFDSSKFLLLHFKNSPSKFTKVCDAIKLNRFSKNDLEFLEEYVVVMEPLCICLDVLQGEKNMYFGFLLPSITILLQKYDDIAKKNLVYCDSLVSLIKANVEKRFENFLTDPFLLSATVSHPFFKTIWLTDNDKKDKALSFFKKSCLEMFEQSNLPESEISDSNMSDDANNYFNWSENKSKVDLSLEQEITRYLSKSPTKNLNILNEMPTVKKVFLKFNTPLPSSAAVERIFSIGGAVLSKKRGRMNDKNFENVLMLKCNKSLI

Secondary structure (DSSP, 8-state):
-HHHHHHHHHHHHHHHHHHHHHHH-HHHHHHHHHHHSSPPP---TT-TTHHHHHHHHHHHHHHH-HHHHHHHHHHTT-PPPPHHHHHHHHHHHHHHHHHHHHHHHHT-STT--GGGHHHHHHHHHHHHHHHHTS--SSSHHHHHHHHHHHHHHHTTGGG-HHHHHHHHTSTTTTTTT---HHHHHHHHHHHHHHHHHHHHHHSPPP----------HHHHHTTTSSSHHHHHHHHHHHHHHHHHSPP-S-GGGGGG-HHHHHHHHHHHSS-S-THHHHHHHHHHHHHS-TTS----HHHHHHHHHHHHTTTT-